Protein AF-A0A2P6MSS4-F1 (afdb_monomer_lite)

InterPro domains:
  IPR001179 FKBP-type peptidyl-prolyl cis-trans isomerase domain [PF00254] (122-182)
  IPR001179 FKBP-type peptidyl-prolyl cis-trans isomerase domain [PS50059] (128-189)
  IPR041200 FKBP3, basic tilted helix bundle domain [PF18410] (8-76)
  IPR043368 Peptidyl-prolyl cis-trans isomerase FKBP3 [PTHR46493] (4-185)
  IPR046357 Peptidyl-prolyl cis-trans isomerase domain superfamily [G3DSA:3.10.50.40] (89-188)

Sequence (189 aa):
MSERRQPEWSAERLAIEKGPELISKGQLMTFLKENASQELLKHFNLADAEGEKRAKKHHAVTAYNRMYELQAFTGPEGDAKFLEGESKQAKEEEEKRKAEEEARANEPIGYKKSVKKAGDKKTYPKRGDTVSVRYKGSFEDGKVFDENMTAIKKKLPPPLKFKVGIGKVIRGWDEGLLTMSVVELLSIE

Structure (mmCIF, N/CA/C/O backbone):
data_AF-A0A2P6MSS4-F1
#
_entry.id   AF-A0A2P6MSS4-F1
#
loop_
_atom_site.group_PDB
_atom_site.id
_atom_site.type_symbol
_atom_site.label_atom_id
_atom_site.label_alt_id
_atom_site.label_comp_id
_atom_site.label_asym_id
_atom_site.label_entity_id
_atom_site.label_seq_id
_atom_site.pdbx_PDB_ins_code
_atom_site.Cartn_x
_atom_site.Cartn_y
_atom_site.Cartn_z
_atom_site.occupancy
_atom_site.B_iso_or_equiv
_atom_site.auth_seq_id
_atom_site.auth_comp_id
_atom_site.auth_asym_id
_atom_site.auth_atom_id
_atom_site.pdbx_PDB_model_num
ATOM 1 N N . MET A 1 1 ? -35.303 5.833 2.549 1.00 40.38 1 MET A N 1
ATOM 2 C CA . MET A 1 1 ? -34.449 6.983 2.912 1.00 40.38 1 MET A CA 1
ATOM 3 C C . MET A 1 1 ? -33.533 6.505 4.023 1.00 40.38 1 MET A C 1
ATOM 5 O O . 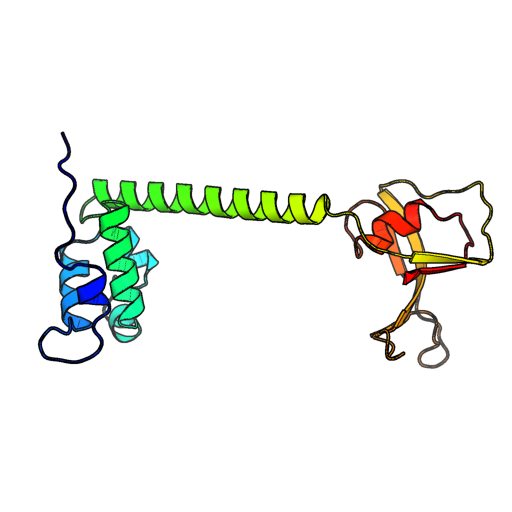MET A 1 1 ? -33.983 6.416 5.154 1.00 40.38 1 MET A O 1
ATOM 9 N N . SER A 1 2 ? -32.321 6.054 3.696 1.00 55.00 2 SER A N 1
ATOM 10 C CA . SER A 1 2 ? -31.381 5.573 4.716 1.00 55.00 2 SER A CA 1
ATOM 11 C C . SER A 1 2 ? -30.660 6.781 5.301 1.00 55.00 2 SER A C 1
ATOM 13 O O . SER A 1 2 ? -29.852 7.412 4.621 1.00 55.00 2 SER A O 1
ATOM 15 N N . GLU A 1 3 ? -31.018 7.149 6.525 1.00 68.31 3 GLU A N 1
ATOM 16 C CA . GLU A 1 3 ? -30.394 8.246 7.259 1.00 68.31 3 GLU A CA 1
ATOM 17 C C . GLU A 1 3 ? -28.921 7.901 7.520 1.00 68.31 3 GLU A C 1
ATOM 19 O O . GLU A 1 3 ? -28.617 6.847 8.085 1.00 68.31 3 GLU A O 1
ATOM 24 N N . ARG A 1 4 ? -27.990 8.741 7.039 1.00 78.12 4 ARG A N 1
ATOM 25 C CA . ARG A 1 4 ? -26.561 8.511 7.289 1.00 78.12 4 ARG A CA 1
ATOM 26 C C . ARG A 1 4 ? -26.298 8.685 8.777 1.00 78.12 4 ARG A C 1
ATOM 28 O O . ARG A 1 4 ? -26.522 9.766 9.321 1.00 78.12 4 ARG A O 1
ATOM 35 N N . ARG A 1 5 ? -25.769 7.645 9.416 1.00 84.19 5 ARG A N 1
ATOM 36 C CA . ARG A 1 5 ? -25.349 7.726 10.816 1.00 84.19 5 ARG A CA 1
ATOM 37 C C . ARG A 1 5 ? -24.130 8.639 10.925 1.00 84.19 5 ARG A C 1
ATOM 39 O O . ARG A 1 5 ? -23.184 8.501 10.146 1.00 84.19 5 ARG A O 1
ATOM 46 N N . GLN A 1 6 ? -24.177 9.551 11.892 1.00 84.81 6 GLN A N 1
ATOM 47 C CA . GLN A 1 6 ? -23.127 10.527 12.181 1.00 84.81 6 GLN A CA 1
ATOM 48 C C . GLN A 1 6 ? -22.097 9.956 13.167 1.00 84.81 6 GLN A C 1
ATOM 50 O O . GLN A 1 6 ? -22.481 9.168 14.037 1.00 84.81 6 GLN A O 1
ATOM 55 N N . PRO A 1 7 ? -20.815 10.344 13.055 1.00 88.75 7 PRO A N 1
ATOM 56 C CA . PRO A 1 7 ? -19.766 9.891 13.962 1.00 88.75 7 PRO A CA 1
ATOM 57 C C . PRO A 1 7 ? -20.036 10.321 15.410 1.00 88.75 7 PRO A C 1
ATOM 59 O O . PRO A 1 7 ? -20.290 11.492 15.678 1.00 88.75 7 PRO A O 1
ATOM 62 N N . GLU A 1 8 ? -19.936 9.373 16.344 1.00 87.81 8 GLU A N 1
ATOM 63 C CA . GLU A 1 8 ? -20.031 9.603 17.794 1.00 87.81 8 GLU A CA 1
ATOM 64 C C . GLU A 1 8 ? -18.887 10.487 18.334 1.00 87.81 8 GLU A C 1
ATOM 66 O O . GLU A 1 8 ? -19.086 11.359 19.181 1.00 87.81 8 GLU A O 1
ATOM 71 N N . TRP A 1 9 ? -17.680 10.301 17.802 1.00 91.50 9 TRP A N 1
ATOM 72 C CA . TRP A 1 9 ? -16.500 11.119 18.064 1.00 91.50 9 TRP A CA 1
ATOM 73 C C . TRP A 1 9 ? -15.993 11.792 16.789 1.00 91.50 9 TRP A C 1
ATOM 75 O O . TRP A 1 9 ? -15.854 11.147 15.747 1.00 91.50 9 TRP A O 1
ATOM 85 N N . SER A 1 10 ? -15.673 13.085 16.891 1.00 87.88 10 SER A N 1
ATOM 86 C CA . SER A 1 10 ? -15.021 13.844 15.823 1.00 87.88 10 SER A CA 1
ATOM 87 C C . SER A 1 10 ? -13.566 13.406 15.630 1.00 87.88 10 SER A C 1
ATOM 89 O O . SER A 1 10 ? -12.923 12.894 16.551 1.00 87.88 10 SER A O 1
ATOM 91 N N . ALA A 1 11 ? -13.017 13.660 14.439 1.00 85.88 11 ALA A N 1
ATOM 92 C CA . ALA A 1 11 ? -11.615 13.372 14.134 1.00 85.88 11 ALA A CA 1
ATOM 93 C C . ALA A 1 11 ? -10.650 14.065 15.114 1.00 85.88 11 ALA A C 1
ATOM 95 O O . ALA A 1 11 ? -9.677 13.458 15.555 1.00 85.88 11 ALA A O 1
ATOM 96 N N . GLU A 1 12 ? -10.965 15.299 15.518 1.00 85.69 12 GLU A N 1
ATOM 97 C CA . GLU A 1 12 ? -10.188 16.066 16.498 1.00 85.69 12 GLU A CA 1
ATOM 98 C C . GLU A 1 12 ? -10.163 15.374 17.861 1.00 85.69 12 GLU A C 1
ATOM 100 O O . GLU A 1 12 ? -9.101 15.218 18.459 1.00 85.69 12 GLU A O 1
ATOM 105 N N . ARG A 1 13 ? -11.314 14.869 18.323 1.00 87.62 13 ARG A N 1
ATOM 106 C CA . ARG A 1 13 ? -11.416 14.156 19.600 1.00 87.62 13 ARG A CA 1
ATOM 107 C C . ARG A 1 13 ? -10.673 12.819 19.579 1.00 87.62 13 ARG A C 1
ATOM 109 O O . ARG A 1 13 ? -10.071 12.427 20.576 1.00 87.62 13 ARG A O 1
ATOM 116 N N . LEU A 1 14 ? -10.678 12.125 18.443 1.00 88.06 14 LEU A N 1
ATOM 117 C CA . LEU A 1 14 ? -9.936 10.872 18.260 1.00 88.06 14 LEU A CA 1
ATOM 118 C C . LEU A 1 14 ? -8.417 11.089 18.214 1.00 88.06 14 LEU A C 1
ATOM 120 O O . LEU A 1 14 ? -7.668 10.211 18.660 1.00 88.06 14 LEU A O 1
ATOM 124 N N . ALA A 1 15 ? -7.981 12.254 17.724 1.00 86.44 15 ALA A N 1
ATOM 125 C CA . ALA A 1 15 ? -6.582 12.666 17.652 1.00 86.44 15 ALA A CA 1
ATOM 126 C C . ALA A 1 15 ? -5.991 13.089 19.009 1.00 86.44 15 ALA A C 1
ATOM 128 O O . ALA A 1 15 ? -4.772 13.173 19.138 1.00 86.44 15 ALA A O 1
ATOM 129 N N . ILE A 1 16 ? -6.818 13.310 20.038 1.00 89.00 16 ILE A N 1
ATOM 130 C CA . ILE A 1 16 ? -6.334 13.599 21.392 1.00 89.00 16 ILE A CA 1
ATOM 131 C C . ILE A 1 16 ? -5.526 12.400 21.909 1.00 89.00 16 ILE A C 1
ATOM 133 O O . ILE A 1 16 ? -6.012 11.263 21.955 1.00 89.00 16 ILE A O 1
ATOM 137 N N . GLU A 1 17 ? -4.287 12.662 22.331 1.00 84.12 17 GLU A N 1
ATOM 138 C CA . GLU A 1 17 ? -3.368 11.648 22.871 1.00 84.12 17 GLU A CA 1
ATOM 139 C C . GLU A 1 17 ? -3.223 11.704 24.399 1.00 84.12 17 GLU A C 1
ATOM 141 O O . GLU A 1 17 ? -2.795 10.722 25.007 1.00 84.12 17 GLU A O 1
ATOM 146 N N . LYS A 1 18 ? -3.580 12.828 25.037 1.00 84.06 18 LYS A N 1
ATOM 147 C CA . LYS A 1 18 ? -3.427 13.053 26.485 1.00 84.06 18 LYS A CA 1
ATOM 148 C C . LYS A 1 18 ? -4.572 13.900 27.039 1.00 84.06 18 LYS A C 1
ATOM 150 O O . LYS A 1 18 ? -5.116 14.737 26.330 1.00 84.06 18 LYS A O 1
ATOM 155 N N . GLY A 1 19 ? -4.872 13.726 28.326 1.00 85.50 19 GLY A N 1
ATOM 156 C CA . GLY A 1 19 ? -5.877 14.513 29.047 1.00 85.50 19 GLY A CA 1
ATOM 157 C C . GLY A 1 19 ? -7.183 13.754 29.321 1.00 85.50 19 GLY A C 1
ATOM 158 O O . GLY A 1 19 ? -7.322 12.600 28.917 1.00 85.50 19 GLY A O 1
ATOM 159 N N . PRO A 1 20 ? -8.134 14.382 30.032 1.00 82.31 20 PRO A N 1
ATOM 160 C CA . PRO A 1 20 ? -9.383 13.744 30.464 1.00 82.31 20 PRO A CA 1
ATOM 161 C C . PRO A 1 20 ? -10.358 13.449 29.314 1.00 82.31 20 PRO A C 1
ATOM 163 O O . PRO A 1 20 ? -11.236 12.606 29.455 1.00 82.31 20 PRO A O 1
ATOM 166 N N . GLU A 1 21 ? -10.193 14.109 28.167 1.00 84.56 21 GLU A N 1
ATOM 167 C CA . GLU A 1 21 ? -11.026 13.911 26.972 1.00 84.56 21 GLU A CA 1
ATOM 168 C C . GLU A 1 21 ? -10.498 12.809 26.038 1.00 84.56 21 GLU A C 1
ATOM 170 O O . GLU A 1 21 ? -11.094 12.531 24.995 1.00 84.56 21 GLU A O 1
ATOM 175 N N . LEU A 1 22 ? -9.384 12.167 26.416 1.00 87.94 22 LEU A N 1
ATOM 176 C CA . LEU A 1 22 ? -8.758 11.082 25.671 1.00 87.94 22 LEU A CA 1
ATOM 177 C C . LEU A 1 22 ? -9.717 9.897 25.519 1.00 87.94 22 LEU A C 1
ATOM 179 O O . LEU A 1 22 ? -10.038 9.211 26.489 1.00 87.94 22 LEU A O 1
ATOM 183 N N . ILE A 1 23 ? -10.069 9.571 24.276 1.00 90.19 23 ILE A N 1
ATOM 184 C CA . ILE A 1 23 ? -10.724 8.298 23.978 1.00 90.19 23 ILE A CA 1
ATOM 185 C C . ILE A 1 23 ? -9.681 7.183 24.030 1.00 90.19 23 ILE A C 1
ATOM 187 O O . ILE A 1 23 ? -8.698 7.171 23.273 1.00 90.19 23 ILE A O 1
ATOM 191 N N . SER A 1 24 ? -9.882 6.249 24.955 1.00 90.56 24 SER A N 1
ATOM 192 C CA . SER A 1 24 ? -9.004 5.097 25.114 1.00 90.56 24 SER A CA 1
ATOM 193 C C . SER A 1 24 ? -9.190 4.095 23.971 1.00 90.56 24 SER A C 1
ATOM 195 O O . SER A 1 24 ? -10.251 3.998 23.353 1.00 90.56 24 SER A O 1
ATOM 197 N N . LYS A 1 25 ? -8.152 3.291 23.713 1.00 90.62 25 LYS A N 1
ATOM 198 C CA . LYS A 1 25 ? -8.233 2.174 22.761 1.00 90.62 25 LYS A CA 1
ATOM 199 C C . LYS A 1 25 ? -9.393 1.230 23.120 1.00 90.62 25 LYS A C 1
ATOM 201 O O . LYS A 1 25 ? -10.128 0.835 22.229 1.00 90.62 25 LYS A O 1
ATOM 206 N N . GLY A 1 26 ? -9.577 0.914 24.405 1.00 89.88 26 GLY A N 1
ATOM 207 C CA . GLY A 1 26 ? -10.645 0.020 24.862 1.00 89.88 26 GLY A CA 1
ATOM 208 C C . GLY A 1 26 ? -12.042 0.533 24.513 1.00 89.88 26 GLY A C 1
ATOM 209 O O . GLY A 1 26 ? -12.839 -0.219 23.968 1.00 89.88 26 GLY A O 1
ATOM 210 N N . GLN A 1 27 ? -12.309 1.826 24.728 1.00 91.62 27 GLN A N 1
ATOM 211 C CA . GLN A 1 27 ? -13.597 2.437 24.371 1.00 91.62 27 GLN A CA 1
ATOM 212 C C . GLN A 1 27 ? -13.895 2.343 22.870 1.00 91.62 27 GLN A C 1
ATOM 214 O O . GLN A 1 27 ? -15.000 1.963 22.495 1.00 91.62 27 GLN A O 1
ATOM 219 N N . LEU A 1 28 ? -12.902 2.622 22.015 1.00 92.00 28 LEU A N 1
ATOM 220 C CA . LEU A 1 28 ? -13.058 2.491 20.560 1.00 92.00 28 LEU A CA 1
ATOM 221 C C . LEU A 1 28 ? -13.367 1.057 20.141 1.00 92.00 28 LEU A C 1
ATOM 223 O O . LEU A 1 28 ? -14.156 0.832 19.233 1.00 92.00 28 LEU A O 1
ATOM 227 N N . MET A 1 29 ? -12.735 0.083 20.787 1.00 91.38 29 MET A N 1
ATOM 228 C CA . MET A 1 29 ? -12.886 -1.323 20.425 1.00 91.38 29 MET A CA 1
ATOM 229 C C . MET A 1 29 ? -14.232 -1.886 20.831 1.00 91.38 29 MET A C 1
ATOM 231 O O . MET A 1 29 ? -14.847 -2.583 20.028 1.00 91.38 29 MET A O 1
ATOM 235 N N . THR A 1 30 ? -14.705 -1.550 22.032 1.00 92.31 30 THR A N 1
ATOM 236 C CA . THR A 1 30 ? -16.063 -1.890 22.463 1.00 92.31 30 THR A CA 1
ATOM 237 C C . THR A 1 30 ? -17.076 -1.328 21.470 1.00 92.31 30 THR A C 1
ATOM 239 O O . THR A 1 30 ? -17.856 -2.088 20.902 1.00 92.31 30 THR A O 1
ATOM 242 N N . PHE A 1 31 ? -16.957 -0.039 21.138 1.00 93.81 31 PHE A N 1
ATOM 243 C CA . PHE A 1 31 ? -17.854 0.612 20.187 1.00 93.81 31 PHE A CA 1
ATOM 244 C C . PHE A 1 31 ? -17.833 -0.042 18.798 1.00 93.81 31 PHE A C 1
ATOM 246 O O . PHE A 1 31 ? -18.886 -0.318 18.222 1.00 93.81 31 PHE A O 1
ATOM 253 N N . LEU A 1 32 ? -16.639 -0.314 18.260 1.00 93.56 32 LEU A N 1
ATOM 254 C CA . LEU A 1 32 ? -16.468 -0.973 16.965 1.00 93.56 32 LEU A CA 1
ATOM 255 C C . LEU A 1 32 ? -17.086 -2.372 16.953 1.00 93.56 32 LEU A C 1
ATOM 257 O O . LEU A 1 32 ? -17.740 -2.731 15.983 1.00 93.56 32 LEU A O 1
ATOM 261 N N . LYS A 1 33 ? -16.924 -3.161 18.016 1.00 91.62 33 LYS A N 1
ATOM 262 C CA . LYS A 1 33 ? -17.505 -4.510 18.089 1.00 91.62 33 LYS A CA 1
ATOM 263 C C . LYS A 1 33 ? -19.030 -4.500 18.135 1.00 91.62 33 LYS A C 1
ATOM 265 O O . LYS A 1 33 ? -19.653 -5.407 17.594 1.00 91.62 33 LYS A O 1
ATOM 270 N N . GLU A 1 34 ? -19.621 -3.488 18.760 1.00 92.25 34 GLU A N 1
ATOM 271 C CA . GLU A 1 34 ? -21.077 -3.348 18.856 1.00 92.25 34 GLU A CA 1
ATOM 272 C C . GLU A 1 34 ? -21.698 -2.795 17.569 1.00 92.25 34 GLU A C 1
ATOM 274 O O . GLU A 1 34 ? -22.815 -3.165 17.206 1.00 92.25 34 GLU A O 1
ATOM 279 N N . ASN A 1 35 ? -20.978 -1.918 16.863 1.00 93.38 35 ASN A N 1
ATOM 280 C CA . ASN A 1 35 ? -21.570 -1.114 15.800 1.00 93.38 35 ASN A CA 1
ATOM 281 C C . ASN A 1 35 ? -21.006 -1.379 14.400 1.00 93.38 35 ASN A C 1
ATOM 283 O O . ASN A 1 35 ? -21.694 -1.032 13.442 1.00 93.38 35 ASN A O 1
ATOM 287 N N . ALA A 1 36 ? -19.805 -1.942 14.241 1.00 94.31 36 ALA A N 1
ATOM 288 C CA . ALA A 1 36 ? -19.178 -2.159 12.935 1.00 94.31 36 ALA A CA 1
ATOM 289 C C . ALA A 1 36 ? -19.610 -3.478 12.277 1.00 94.31 36 ALA A C 1
ATOM 291 O O . ALA A 1 36 ? -19.978 -4.446 12.944 1.00 94.31 36 ALA A O 1
ATOM 292 N N . SER A 1 37 ? -19.538 -3.516 10.946 1.00 95.06 37 SER A N 1
ATOM 293 C CA . SER A 1 37 ? -19.718 -4.738 10.155 1.00 95.06 37 SER A CA 1
ATOM 294 C C . SER A 1 37 ? -18.629 -5.776 10.452 1.00 95.06 37 SER A C 1
ATOM 296 O O . SER A 1 37 ? -17.501 -5.441 10.833 1.00 95.06 37 SER A O 1
ATOM 298 N N . GLN A 1 38 ? -18.958 -7.056 10.270 1.00 91.94 38 GLN A N 1
ATOM 299 C CA . GLN A 1 38 ? -18.023 -8.148 10.543 1.00 91.94 38 GLN A CA 1
ATOM 300 C C . GLN A 1 38 ? -16.860 -8.134 9.551 1.00 91.94 38 GLN A C 1
ATOM 302 O O . GLN A 1 38 ? -15.719 -8.375 9.944 1.00 91.94 38 GLN A O 1
ATOM 307 N N . GLU A 1 39 ? -17.125 -7.804 8.288 1.00 94.75 39 GLU A N 1
ATOM 308 C CA . GLU A 1 39 ? -16.092 -7.709 7.257 1.00 94.75 39 GLU A CA 1
ATOM 309 C C . GLU A 1 39 ? -15.089 -6.585 7.552 1.00 94.75 39 GLU A C 1
ATOM 311 O O . GLU A 1 39 ? -13.879 -6.798 7.437 1.00 94.75 39 GLU A O 1
ATOM 316 N N . LEU A 1 40 ? -15.552 -5.432 8.052 1.00 94.56 40 LEU A N 1
ATOM 317 C CA . LEU A 1 40 ? -14.659 -4.352 8.480 1.00 94.56 40 LEU A CA 1
ATOM 318 C C . LEU A 1 40 ? -13.791 -4.781 9.668 1.00 94.56 40 LEU A C 1
ATOM 320 O O . LEU A 1 40 ? -12.577 -4.565 9.664 1.00 94.56 40 LEU A O 1
ATOM 324 N N . LEU A 1 41 ? -14.382 -5.417 10.683 1.00 93.44 41 LEU A N 1
ATOM 325 C CA . LEU A 1 41 ? -13.628 -5.895 11.845 1.00 93.44 41 LEU A CA 1
ATOM 326 C C . LEU A 1 41 ? -12.573 -6.931 11.451 1.00 93.44 41 LEU A C 1
ATOM 328 O O . LEU A 1 41 ? -11.451 -6.877 11.955 1.00 93.44 41 LEU A O 1
ATOM 332 N N . LYS A 1 42 ? -12.892 -7.846 10.531 1.00 93.00 42 LYS A N 1
ATOM 333 C CA . LYS A 1 42 ? -11.924 -8.816 10.000 1.00 93.00 42 LYS A CA 1
ATOM 334 C C . LYS A 1 42 ? -10.799 -8.130 9.233 1.00 93.00 42 LYS A C 1
ATOM 336 O O . LYS A 1 42 ? -9.641 -8.461 9.471 1.00 93.00 42 LYS A O 1
ATOM 341 N N . HIS A 1 43 ? -11.113 -7.152 8.381 1.00 93.00 43 HIS A N 1
ATOM 342 C CA . HIS A 1 43 ? -10.115 -6.417 7.598 1.00 93.00 43 HIS A CA 1
ATOM 343 C C . HIS A 1 43 ? -9.046 -5.760 8.483 1.00 93.00 43 HIS A C 1
ATOM 345 O O . HIS A 1 43 ? -7.853 -5.846 8.201 1.00 93.00 43 HIS A O 1
ATOM 351 N N . PHE A 1 44 ? -9.457 -5.160 9.603 1.00 92.56 44 PHE A N 1
ATOM 352 C CA . PHE A 1 44 ? -8.529 -4.547 10.558 1.00 92.56 44 PHE A CA 1
ATOM 353 C C . PHE A 1 44 ? -7.976 -5.522 11.612 1.00 92.56 44 PHE A C 1
ATOM 355 O O . PHE A 1 44 ? -7.245 -5.095 12.510 1.00 92.56 44 PHE A O 1
ATOM 362 N N . ASN A 1 45 ? -8.298 -6.817 11.517 1.00 92.56 45 ASN A N 1
ATOM 363 C CA . ASN A 1 45 ? -7.931 -7.845 12.491 1.00 92.56 45 ASN A CA 1
ATOM 364 C C . ASN A 1 45 ? -8.380 -7.477 13.925 1.00 92.56 45 ASN A C 1
ATOM 366 O O . ASN A 1 45 ? -7.607 -7.544 14.882 1.00 92.56 45 ASN A O 1
ATOM 370 N N . LEU A 1 46 ? -9.629 -7.019 14.047 1.00 91.50 46 LEU A N 1
ATOM 371 C CA . LEU A 1 46 ? -10.294 -6.581 15.282 1.00 91.50 46 LEU A CA 1
ATOM 372 C C . LEU A 1 46 ? -11.480 -7.478 15.679 1.00 91.50 46 LEU A C 1
ATOM 374 O O . LEU A 1 46 ? -12.129 -7.214 16.692 1.00 91.50 46 LEU A O 1
ATOM 378 N N . ALA A 1 47 ? -11.779 -8.511 14.888 1.00 89.62 47 ALA A N 1
ATOM 379 C CA . ALA A 1 47 ? -12.904 -9.413 15.127 1.00 89.62 47 ALA A CA 1
ATOM 380 C C . ALA A 1 47 ? -12.703 -10.283 16.381 1.00 89.62 47 ALA A C 1
ATOM 382 O O . ALA A 1 47 ? -13.644 -10.528 17.133 1.00 89.62 47 ALA A O 1
ATOM 383 N N . ASP A 1 48 ? -11.471 -10.719 16.635 1.00 89.50 48 ASP A N 1
ATOM 384 C CA . ASP A 1 48 ? -11.113 -11.594 17.748 1.00 89.50 48 ASP A CA 1
ATOM 385 C C . ASP A 1 48 ? -10.338 -10.872 18.867 1.00 89.50 48 ASP A C 1
ATOM 387 O O . ASP A 1 48 ? -9.785 -9.777 18.717 1.00 89.50 48 ASP A O 1
ATOM 391 N N . ALA A 1 49 ? -10.312 -11.498 20.047 1.00 86.88 49 ALA A N 1
ATOM 392 C CA . ALA A 1 49 ? -9.665 -10.946 21.236 1.00 86.88 49 ALA A CA 1
ATOM 393 C C . ALA A 1 49 ? -8.128 -10.880 21.121 1.00 86.88 49 ALA A C 1
ATOM 395 O O . ALA A 1 49 ? -7.496 -10.070 21.805 1.00 86.88 49 ALA A O 1
ATOM 396 N N . GLU A 1 50 ? -7.506 -11.715 20.283 1.00 87.00 50 GLU A N 1
ATOM 397 C CA . GLU A 1 50 ? -6.058 -11.665 20.055 1.00 87.00 50 GLU A CA 1
ATOM 398 C C . GLU A 1 50 ? -5.673 -10.481 19.173 1.00 87.00 50 GLU A C 1
ATOM 400 O O . GLU A 1 50 ? -4.755 -9.725 19.511 1.00 87.00 50 GLU A O 1
ATOM 405 N N . GLY A 1 51 ? -6.397 -10.294 18.075 1.00 84.38 51 GLY A N 1
ATOM 406 C CA . GLY A 1 51 ? -6.259 -9.163 17.177 1.00 84.38 51 GLY A CA 1
ATOM 407 C C . GLY A 1 51 ? -6.460 -7.842 17.905 1.00 84.38 51 GLY A C 1
ATOM 408 O O . GLY A 1 51 ? -5.641 -6.929 17.773 1.00 84.38 51 GLY A O 1
ATOM 409 N N . GLU A 1 52 ? -7.438 -7.792 18.811 1.00 86.50 52 GLU A N 1
ATOM 410 C CA . GLU A 1 52 ? -7.638 -6.647 19.690 1.00 86.50 52 GLU A CA 1
ATOM 411 C C . GLU A 1 52 ? -6.397 -6.326 20.538 1.00 86.50 52 GLU A C 1
ATOM 413 O O . GLU A 1 52 ? -5.937 -5.180 20.580 1.00 86.50 52 GLU A O 1
ATOM 418 N N . LYS A 1 53 ? -5.801 -7.318 21.203 1.00 87.25 53 LYS A N 1
ATOM 419 C CA . LYS A 1 53 ? -4.610 -7.088 22.036 1.00 87.25 53 LYS A CA 1
ATOM 420 C C . LYS A 1 53 ? -3.444 -6.546 21.208 1.00 87.25 53 LYS A C 1
ATOM 422 O O . LYS A 1 53 ? -2.761 -5.626 21.659 1.00 87.25 53 LYS A O 1
ATOM 427 N N . ARG A 1 54 ? -3.268 -7.054 19.984 1.00 88.56 54 ARG A N 1
ATOM 428 C CA . ARG A 1 54 ? -2.181 -6.676 19.063 1.00 88.56 54 ARG A CA 1
ATOM 429 C C . ARG A 1 54 ? -2.401 -5.321 18.378 1.00 88.56 54 ARG A C 1
ATOM 431 O O . ARG A 1 54 ? -1.429 -4.649 18.036 1.00 88.56 54 ARG A O 1
ATOM 438 N N . ALA A 1 55 ? -3.648 -4.898 18.184 1.00 89.62 55 ALA A N 1
ATOM 439 C CA . ALA A 1 55 ? -3.971 -3.664 17.475 1.00 89.62 55 ALA A CA 1
ATOM 440 C C . ALA A 1 55 ? -3.491 -2.403 18.216 1.00 89.62 55 ALA A C 1
ATOM 442 O O . ALA A 1 55 ? -3.529 -2.317 19.442 1.00 89.62 55 ALA A O 1
ATOM 443 N N . LYS A 1 56 ? -3.066 -1.372 17.484 1.00 91.56 56 LYS A N 1
ATOM 444 C CA . LYS A 1 56 ? -2.740 -0.055 18.060 1.00 91.56 56 LYS A CA 1
ATOM 445 C C . LYS A 1 56 ? -3.983 0.839 18.072 1.00 91.56 56 LYS A C 1
ATOM 447 O O . LYS A 1 56 ? -4.885 0.630 17.264 1.00 91.56 56 LYS A O 1
ATOM 452 N N . LYS A 1 57 ? -4.010 1.875 18.928 1.00 89.75 57 LYS A N 1
ATOM 453 C CA . LYS A 1 57 ? -5.114 2.862 18.963 1.00 89.75 57 LYS A CA 1
ATOM 454 C C . LYS A 1 57 ? -5.391 3.436 17.568 1.00 89.75 57 LYS A C 1
ATOM 456 O O . LYS A 1 57 ? -6.544 3.498 17.170 1.00 89.75 57 LYS A O 1
ATOM 461 N N . HIS A 1 58 ? -4.343 3.761 16.807 1.00 90.25 58 HIS A N 1
ATOM 462 C CA . HIS A 1 58 ? -4.481 4.269 15.441 1.00 90.25 58 HIS A CA 1
ATOM 463 C C . HIS A 1 58 ? -5.283 3.326 14.529 1.00 90.25 58 HIS A C 1
ATOM 465 O O . HIS A 1 58 ? -6.154 3.798 13.817 1.00 90.25 58 HIS A O 1
ATOM 471 N N . HIS A 1 59 ? -5.073 2.004 14.589 1.00 91.12 59 HIS A N 1
ATOM 472 C CA . HIS A 1 59 ? -5.861 1.062 13.779 1.00 91.12 59 HIS A CA 1
ATOM 473 C C . HIS A 1 59 ? -7.348 1.088 14.145 1.00 91.12 59 HIS A C 1
ATOM 475 O O . HIS A 1 59 ? -8.188 1.047 13.255 1.00 91.12 59 HIS A O 1
ATOM 481 N N . ALA A 1 60 ? -7.674 1.208 15.436 1.00 92.00 60 ALA A N 1
ATOM 482 C CA . ALA A 1 60 ? -9.059 1.357 15.877 1.00 92.00 60 ALA A CA 1
ATOM 483 C C . ALA A 1 60 ? -9.664 2.691 15.397 1.00 92.00 60 ALA A C 1
ATOM 485 O O . ALA A 1 60 ? -10.800 2.718 14.941 1.00 92.00 60 ALA A O 1
ATOM 486 N N . VAL A 1 61 ? -8.896 3.786 15.421 1.00 93.25 61 VAL A N 1
ATOM 487 C CA . VAL A 1 61 ? -9.330 5.083 14.869 1.00 93.25 61 VAL A CA 1
ATOM 488 C C . VAL A 1 61 ? -9.561 4.993 13.355 1.00 93.25 61 VAL A C 1
ATOM 490 O O . VAL A 1 61 ? -10.581 5.472 12.866 1.00 93.25 61 VAL A O 1
ATOM 493 N N . THR A 1 62 ? -8.666 4.342 12.605 1.00 93.50 62 THR A N 1
ATOM 494 C CA . THR A 1 62 ? -8.836 4.128 11.159 1.00 93.50 62 THR A CA 1
ATOM 495 C C . THR A 1 62 ? -10.076 3.289 10.863 1.00 93.50 62 THR A C 1
ATOM 497 O O . THR A 1 62 ? -10.881 3.686 10.026 1.00 93.50 62 THR A O 1
ATOM 500 N N . ALA A 1 63 ? -10.267 2.175 11.576 1.00 93.81 63 ALA A N 1
ATOM 501 C CA . ALA A 1 63 ? -11.443 1.320 11.436 1.00 93.81 63 ALA A CA 1
ATOM 502 C C . ALA A 1 63 ? -12.741 2.091 11.723 1.00 93.81 63 ALA A C 1
ATOM 504 O O . ALA A 1 63 ? -13.701 1.991 10.964 1.00 93.81 63 ALA A O 1
ATOM 505 N N . TYR A 1 64 ? -12.744 2.917 12.772 1.00 94.56 64 TYR A N 1
ATOM 506 C CA . TYR A 1 64 ? -13.867 3.779 13.133 1.00 94.56 64 TYR A CA 1
ATOM 507 C C . TYR A 1 64 ? -14.191 4.792 12.029 1.00 94.56 64 TYR A C 1
ATOM 509 O O . TYR A 1 64 ? -15.332 4.875 11.582 1.00 94.56 64 TYR A O 1
ATOM 517 N N . ASN A 1 65 ? -13.194 5.520 11.523 1.00 92.75 65 ASN A N 1
ATOM 518 C CA . ASN A 1 65 ? -13.418 6.487 10.446 1.00 92.75 65 ASN A CA 1
ATOM 519 C C . ASN A 1 65 ? -13.941 5.793 9.184 1.00 92.75 65 ASN A C 1
ATOM 521 O O . ASN A 1 65 ? -14.912 6.248 8.580 1.00 92.75 65 ASN A O 1
ATOM 525 N N . ARG A 1 66 ? -13.347 4.646 8.835 1.00 92.75 66 ARG A N 1
ATOM 526 C CA . ARG A 1 66 ? -13.734 3.854 7.666 1.00 92.75 66 ARG A CA 1
ATOM 527 C C . ARG A 1 66 ? -15.168 3.342 7.764 1.00 92.75 66 ARG A C 1
ATOM 529 O O . ARG A 1 66 ? -15.906 3.358 6.784 1.00 92.75 66 ARG A O 1
ATOM 536 N N . MET A 1 67 ? -15.579 2.931 8.957 1.00 93.81 67 MET A N 1
ATOM 537 C CA . MET A 1 67 ? -16.933 2.474 9.238 1.00 93.81 67 MET A CA 1
ATOM 538 C C . MET A 1 67 ? -17.972 3.564 8.964 1.00 93.81 67 MET A C 1
ATOM 540 O O . MET A 1 67 ? -18.978 3.293 8.312 1.00 93.81 67 MET A O 1
ATOM 544 N N . TYR A 1 68 ? -17.727 4.795 9.419 1.00 93.12 68 TYR A N 1
ATOM 545 C CA . TYR A 1 68 ? -18.635 5.918 9.175 1.00 93.12 68 TYR A CA 1
ATOM 546 C C . TYR A 1 68 ? -18.604 6.406 7.728 1.00 93.12 68 TYR A C 1
ATOM 548 O O . TYR A 1 68 ? -19.660 6.701 7.166 1.00 93.12 68 TYR A O 1
ATOM 556 N N . GLU A 1 69 ? -17.425 6.451 7.114 1.00 91.44 69 GLU A N 1
ATOM 557 C CA . GLU A 1 69 ? -17.246 6.837 5.713 1.00 91.44 69 GLU A CA 1
ATOM 558 C C . GLU A 1 69 ? -18.027 5.915 4.772 1.00 91.44 69 GLU A C 1
ATOM 560 O O . GLU A 1 69 ? -18.812 6.382 3.945 1.00 91.44 69 GLU A O 1
ATOM 565 N N . LEU A 1 70 ? -17.873 4.601 4.953 1.00 92.12 70 LEU A N 1
ATOM 566 C CA . LEU A 1 70 ? -18.551 3.596 4.138 1.00 92.12 70 LEU A CA 1
ATOM 567 C C . LEU A 1 70 ? -19.970 3.287 4.622 1.00 92.12 70 LEU A C 1
ATOM 569 O O . LEU A 1 70 ? -20.703 2.573 3.948 1.00 92.12 70 LEU A O 1
ATOM 573 N N . GLN A 1 71 ? -20.378 3.804 5.783 1.00 92.62 71 GLN A N 1
ATOM 574 C CA . GLN A 1 71 ? -21.607 3.394 6.471 1.00 92.62 71 GLN A CA 1
ATOM 575 C C . GLN A 1 71 ? -21.663 1.867 6.698 1.00 92.62 71 GLN A C 1
ATOM 577 O O . GLN A 1 71 ? -22.726 1.246 6.625 1.00 92.62 71 GLN A O 1
ATOM 582 N N . ALA A 1 72 ? -20.505 1.266 6.978 1.00 93.94 72 ALA A N 1
ATOM 583 C CA . ALA A 1 72 ? -20.290 -0.166 7.162 1.00 93.94 72 ALA A CA 1
ATOM 584 C C . ALA A 1 72 ? -20.632 -0.620 8.594 1.00 93.94 72 ALA A C 1
ATOM 586 O O . ALA A 1 72 ? -19.781 -1.141 9.322 1.00 93.94 72 ALA A O 1
ATOM 587 N N . PHE A 1 73 ? -21.876 -0.373 9.008 1.00 94.31 73 PHE A N 1
ATOM 588 C CA . PHE A 1 73 ? -22.394 -0.734 10.331 1.00 94.31 73 PHE A CA 1
ATOM 589 C C . PHE A 1 73 ? -22.720 -2.229 10.453 1.00 94.31 73 PHE A C 1
ATOM 591 O O . PHE A 1 73 ? -22.743 -2.962 9.475 1.00 94.31 73 PHE A O 1
ATOM 598 N N . THR A 1 74 ? -22.981 -2.689 11.670 1.00 93.56 74 THR A N 1
ATOM 599 C CA . THR A 1 74 ? -23.339 -4.077 11.960 1.00 93.56 74 THR A CA 1
ATOM 600 C C . THR A 1 74 ? -24.536 -4.554 11.124 1.00 93.56 74 THR A C 1
ATOM 602 O O . THR A 1 74 ? -25.521 -3.831 10.950 1.00 93.56 74 THR A O 1
ATOM 605 N N . GLY A 1 75 ? -24.438 -5.780 10.604 1.00 92.06 75 GLY A N 1
ATOM 606 C CA . GLY A 1 75 ? -25.447 -6.420 9.761 1.00 92.06 75 GLY A CA 1
ATOM 607 C C . GLY A 1 75 ? -25.078 -6.497 8.270 1.00 92.06 75 GLY A C 1
ATOM 608 O O . GLY A 1 75 ? -24.155 -5.824 7.808 1.00 92.06 75 GLY A O 1
ATOM 609 N N . PRO A 1 76 ? -25.846 -7.279 7.487 1.00 91.00 76 PRO A N 1
ATOM 610 C CA . PRO A 1 76 ? -25.499 -7.636 6.108 1.00 91.00 76 PRO A CA 1
ATOM 611 C C . PRO A 1 76 ? -25.440 -6.435 5.153 1.00 91.00 76 PRO A C 1
ATOM 613 O O . PRO A 1 76 ? -24.688 -6.457 4.181 1.00 91.00 76 PRO A O 1
ATOM 616 N N . GLU A 1 77 ? -26.205 -5.371 5.422 1.00 90.69 77 GLU A N 1
ATOM 617 C CA . GLU A 1 77 ? -26.144 -4.137 4.629 1.00 90.69 77 GLU A CA 1
ATOM 618 C C . GLU A 1 77 ? -24.795 -3.425 4.801 1.00 90.69 77 GLU A C 1
ATOM 620 O O . GLU A 1 77 ? -24.240 -2.911 3.831 1.00 90.69 77 GLU A O 1
ATOM 625 N N . GLY A 1 78 ? -24.245 -3.393 6.017 1.00 91.38 78 GLY A N 1
ATOM 626 C CA . GLY A 1 78 ? -22.959 -2.750 6.245 1.00 91.38 78 GLY A CA 1
ATOM 627 C C . GLY A 1 78 ? -21.779 -3.596 5.781 1.00 91.38 78 GLY A C 1
ATOM 628 O O . GLY A 1 78 ? -20.817 -3.023 5.277 1.00 91.38 78 GLY A O 1
ATOM 629 N N . ASP A 1 79 ? -21.876 -4.929 5.849 1.00 92.50 79 ASP A N 1
ATOM 630 C CA . ASP A 1 79 ? -20.901 -5.820 5.203 1.00 92.50 79 ASP A CA 1
ATOM 631 C C . ASP A 1 79 ? -20.865 -5.571 3.682 1.00 92.50 79 ASP A C 1
ATOM 633 O O . ASP A 1 79 ? -19.793 -5.396 3.102 1.00 92.50 79 ASP A O 1
ATOM 637 N N . ALA A 1 80 ? -22.030 -5.445 3.033 1.00 93.62 80 ALA A N 1
ATOM 638 C CA . ALA A 1 80 ? -22.107 -5.120 1.607 1.00 93.62 80 ALA A CA 1
ATOM 639 C C . ALA A 1 80 ? -21.490 -3.748 1.282 1.00 93.62 80 ALA A C 1
ATOM 641 O O . ALA A 1 80 ? -20.716 -3.631 0.330 1.00 93.62 80 ALA A O 1
ATOM 642 N N . LYS A 1 81 ? -21.774 -2.719 2.093 1.00 93.56 81 LYS A N 1
ATOM 643 C CA . LYS A 1 81 ? -21.185 -1.382 1.914 1.00 93.56 81 LYS A CA 1
ATOM 644 C C . LYS A 1 81 ? -19.673 -1.365 2.113 1.00 93.56 81 LYS A C 1
ATOM 646 O O . LYS A 1 81 ? -18.981 -0.645 1.395 1.00 93.56 81 LYS A O 1
ATOM 651 N N . PHE A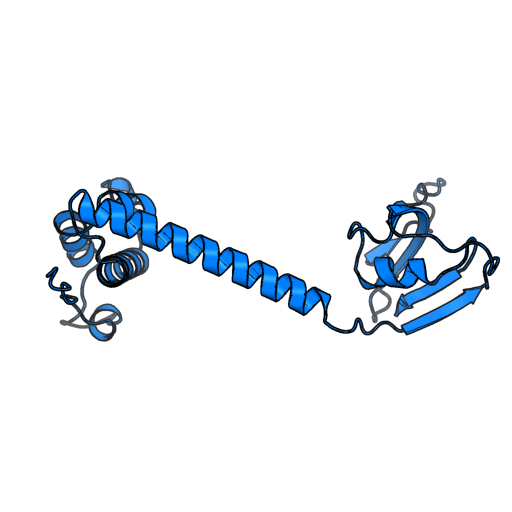 1 82 ? -19.158 -2.159 3.053 1.00 94.50 82 PHE A N 1
ATOM 652 C CA . PHE A 1 82 ? -17.720 -2.310 3.240 1.00 94.50 82 PHE A CA 1
ATOM 653 C C . PHE A 1 82 ? -17.064 -2.898 1.989 1.00 94.50 82 PHE A C 1
ATOM 655 O O . PHE A 1 82 ? -16.165 -2.284 1.422 1.00 94.50 82 PHE A O 1
ATOM 662 N N . LEU A 1 83 ? -17.566 -4.040 1.511 1.00 93.31 83 LEU A N 1
ATOM 663 C CA . LEU A 1 83 ? -17.028 -4.723 0.332 1.00 93.31 83 LEU A CA 1
ATOM 664 C C . LEU A 1 83 ? -17.105 -3.853 -0.931 1.00 93.31 83 LEU A C 1
ATOM 666 O O . LEU A 1 83 ? -16.170 -3.841 -1.735 1.00 93.31 83 LEU A O 1
ATOM 670 N N . GLU A 1 84 ? -18.192 -3.096 -1.106 1.00 92.94 84 GLU A N 1
ATOM 671 C CA . GLU A 1 84 ? -18.323 -2.135 -2.203 1.00 92.94 84 GLU A CA 1
ATOM 672 C C . GLU A 1 84 ? -17.291 -1.001 -2.089 1.00 92.94 84 GLU A C 1
ATOM 674 O O . GLU A 1 84 ? -16.643 -0.658 -3.081 1.00 92.94 84 GLU A O 1
ATOM 679 N N . GLY A 1 85 ? -17.114 -0.438 -0.891 1.00 91.06 85 GLY A N 1
ATOM 680 C CA . GLY A 1 85 ? -16.138 0.616 -0.617 1.00 91.06 85 GLY A CA 1
ATOM 681 C C . GLY A 1 85 ? -14.697 0.177 -0.869 1.00 91.06 85 GLY A C 1
ATOM 682 O O . GLY A 1 85 ? -13.963 0.858 -1.583 1.00 91.06 85 GLY A O 1
ATOM 683 N N . GLU A 1 86 ? -14.318 -0.996 -0.362 1.00 90.31 86 GLU A N 1
ATOM 684 C CA . GLU A 1 86 ? -12.998 -1.593 -0.592 1.00 90.31 86 GLU A CA 1
ATOM 685 C C . GLU A 1 86 ? -12.761 -1.881 -2.078 1.00 90.31 86 GLU A C 1
ATOM 687 O O . GLU A 1 86 ? -11.700 -1.566 -2.614 1.00 90.31 86 GLU A O 1
ATOM 692 N N . SER A 1 87 ? -13.772 -2.393 -2.786 1.00 90.75 87 SER A N 1
ATOM 693 C CA . SER A 1 87 ? -13.675 -2.645 -4.229 1.00 90.75 87 SER A CA 1
ATOM 694 C C . SER A 1 87 ? -13.490 -1.358 -5.037 1.00 90.75 87 SER A C 1
ATOM 696 O O . SER A 1 87 ? -12.755 -1.351 -6.025 1.00 90.75 87 SER A O 1
ATOM 698 N N . LYS A 1 88 ? -14.155 -0.263 -4.646 1.00 90.38 88 LYS A N 1
ATOM 699 C CA . LYS A 1 88 ? -13.981 1.051 -5.284 1.00 90.38 88 LYS A CA 1
ATOM 700 C C . LYS A 1 88 ? -12.596 1.622 -5.007 1.00 90.38 88 LYS A C 1
ATOM 702 O O . LYS A 1 88 ? -11.934 2.042 -5.948 1.00 90.38 88 LYS A O 1
ATOM 707 N N . GLN A 1 89 ? -12.140 1.571 -3.757 1.00 86.44 89 GLN A N 1
ATOM 708 C CA . GLN A 1 89 ? -10.808 2.051 -3.400 1.00 86.44 89 GLN A CA 1
ATOM 709 C C . GLN A 1 89 ? -9.710 1.259 -4.116 1.00 86.44 89 GLN A C 1
ATOM 711 O O . GLN A 1 89 ? -8.782 1.862 -4.642 1.00 86.44 89 GLN A O 1
ATOM 716 N N . ALA A 1 90 ? -9.827 -0.069 -4.199 1.00 88.62 90 ALA A N 1
ATOM 717 C CA . ALA A 1 90 ? -8.861 -0.897 -4.917 1.00 88.62 90 ALA A CA 1
ATOM 718 C C . ALA A 1 90 ? -8.779 -0.524 -6.407 1.00 88.62 90 ALA A C 1
ATOM 720 O O . ALA A 1 90 ? -7.683 -0.422 -6.954 1.00 88.62 90 ALA A O 1
ATOM 721 N N . LYS A 1 91 ? -9.927 -0.268 -7.053 1.00 89.44 91 LYS A N 1
ATOM 722 C CA . LYS A 1 91 ? -9.970 0.200 -8.447 1.00 89.44 91 LYS A CA 1
ATOM 723 C C . LYS A 1 91 ? -9.338 1.578 -8.612 1.00 89.44 91 LYS A C 1
ATOM 725 O O . LYS A 1 91 ? -8.558 1.762 -9.537 1.00 89.44 91 LYS A O 1
ATOM 730 N N . GLU A 1 92 ? -9.644 2.518 -7.722 1.00 87.44 92 GLU A N 1
ATOM 731 C CA . GLU A 1 92 ? -9.084 3.872 -7.765 1.00 87.44 92 GLU A CA 1
ATOM 732 C C . GLU A 1 92 ? -7.566 3.863 -7.519 1.00 87.44 92 GLU A C 1
ATOM 734 O O . GLU A 1 92 ? -6.818 4.563 -8.197 1.00 87.44 92 GLU A O 1
ATOM 739 N N . GLU A 1 93 ? -7.081 3.018 -6.605 1.00 87.19 93 GLU A N 1
ATOM 740 C CA . GLU A 1 93 ? -5.650 2.840 -6.359 1.00 87.19 93 GLU A CA 1
ATOM 741 C C . GLU A 1 93 ? -4.946 2.176 -7.552 1.00 87.19 93 GLU A C 1
ATOM 743 O O . GLU A 1 93 ? -3.845 2.586 -7.919 1.00 87.19 93 GLU A O 1
ATOM 748 N N . GLU A 1 94 ? -5.574 1.190 -8.197 1.00 86.62 94 GLU A N 1
ATOM 749 C CA . GLU A 1 94 ? -5.060 0.575 -9.425 1.00 86.62 94 GLU A CA 1
ATOM 750 C C . GLU A 1 94 ? -5.021 1.577 -10.589 1.00 86.62 94 GLU A C 1
ATOM 752 O O . GLU A 1 94 ? -4.021 1.654 -11.302 1.00 86.62 94 GLU A O 1
ATOM 757 N N . GLU A 1 95 ? -6.076 2.371 -10.773 1.00 88.00 95 GLU A N 1
ATOM 758 C CA . GLU A 1 95 ? -6.157 3.397 -11.814 1.00 88.00 95 GLU A CA 1
ATOM 759 C C . GLU A 1 95 ? -5.136 4.512 -11.574 1.00 88.00 95 GLU A C 1
ATOM 761 O O . GLU A 1 95 ? -4.427 4.904 -12.498 1.00 88.00 95 GLU A O 1
ATOM 766 N N . LYS A 1 96 ? -4.957 4.945 -10.320 1.00 85.62 96 LYS A N 1
ATOM 767 C CA . LYS A 1 96 ? -3.918 5.907 -9.941 1.00 85.62 96 LYS A CA 1
ATOM 768 C C . LYS A 1 96 ? -2.513 5.354 -10.177 1.00 85.62 96 LYS A C 1
ATOM 770 O O . LYS A 1 96 ? -1.675 6.069 -10.717 1.00 85.62 96 LYS A O 1
ATOM 775 N N . ARG A 1 97 ? -2.253 4.087 -9.831 1.00 84.62 97 ARG A N 1
ATOM 776 C CA . ARG A 1 97 ? -0.972 3.417 -10.122 1.00 84.62 97 ARG A CA 1
ATOM 777 C C . ARG A 1 97 ? -0.711 3.337 -11.626 1.00 84.62 97 ARG A C 1
ATOM 779 O O . ARG A 1 97 ? 0.402 3.627 -12.047 1.00 84.62 97 ARG A O 1
ATOM 786 N N . LYS A 1 98 ? -1.725 3.002 -12.433 1.00 82.12 98 LYS A N 1
ATOM 787 C CA . LYS A 1 98 ? -1.620 2.990 -13.903 1.00 82.12 98 LYS A CA 1
ATOM 788 C C . LYS A 1 98 ? -1.376 4.385 -14.469 1.00 82.12 98 LYS A C 1
ATOM 790 O O . LYS A 1 98 ? -0.509 4.532 -15.318 1.00 82.12 98 LYS A O 1
ATOM 795 N N . ALA A 1 99 ? -2.082 5.400 -13.976 1.00 82.38 99 ALA A N 1
ATOM 796 C CA . ALA A 1 99 ? -1.891 6.785 -14.391 1.00 82.38 99 ALA A CA 1
ATOM 797 C C . ALA A 1 99 ? -0.497 7.310 -14.010 1.00 82.38 99 ALA A C 1
ATOM 799 O O . ALA A 1 99 ? 0.125 8.013 -14.797 1.00 82.38 99 ALA A O 1
ATOM 800 N N . GLU A 1 100 ? 0.024 6.947 -12.835 1.00 78.56 100 GLU A N 1
ATOM 801 C CA . GLU A 1 100 ? 1.385 7.291 -12.410 1.00 78.56 100 GLU A CA 1
ATOM 802 C C . GLU A 1 100 ? 2.444 6.546 -13.237 1.00 78.56 100 GLU A C 1
ATOM 804 O O . GLU A 1 100 ? 3.439 7.142 -13.648 1.00 78.56 100 GLU A O 1
ATOM 809 N N . GLU A 1 101 ? 2.219 5.267 -13.546 1.00 76.50 101 GLU A N 1
ATOM 810 C CA . GLU A 1 101 ? 3.078 4.486 -14.438 1.00 76.50 101 GLU A CA 1
ATOM 811 C C . GLU A 1 101 ? 3.079 5.055 -15.860 1.00 76.50 101 GLU A C 1
ATOM 813 O O . GLU A 1 101 ? 4.145 5.201 -16.453 1.00 76.50 101 GLU A O 1
ATOM 818 N N . GLU A 1 102 ? 1.918 5.438 -16.391 1.00 75.19 102 GLU A N 1
ATOM 819 C CA . GLU A 1 102 ? 1.772 6.051 -17.710 1.00 75.19 102 GLU A CA 1
ATOM 820 C C . GLU A 1 102 ? 2.332 7.481 -17.745 1.00 75.19 102 GLU A C 1
ATOM 822 O O . GLU A 1 102 ? 2.972 7.865 -18.719 1.00 75.19 102 GLU A O 1
ATOM 827 N N . ALA A 1 103 ? 2.198 8.260 -16.669 1.00 74.31 103 ALA A N 1
ATOM 828 C CA . ALA A 1 103 ? 2.848 9.563 -16.538 1.00 74.31 103 ALA A CA 1
ATOM 829 C C . ALA A 1 103 ? 4.377 9.418 -16.505 1.00 74.31 103 ALA A C 1
ATOM 831 O O . ALA A 1 103 ? 5.079 10.105 -17.246 1.00 74.31 103 ALA A O 1
ATOM 832 N N . ARG A 1 104 ? 4.900 8.450 -15.741 1.00 68.00 104 ARG A N 1
ATOM 833 C CA . ARG A 1 104 ? 6.322 8.071 -15.758 1.00 68.00 104 ARG A CA 1
ATOM 834 C C . ARG A 1 104 ? 6.748 7.509 -17.118 1.00 68.00 104 ARG A C 1
ATOM 836 O O . ARG A 1 104 ? 7.908 7.641 -17.514 1.00 68.00 104 ARG A O 1
ATOM 843 N N . ALA A 1 105 ? 5.816 6.891 -17.845 1.00 64.38 105 ALA A N 1
ATOM 844 C CA . ALA A 1 105 ? 6.016 6.435 -19.209 1.00 64.38 105 ALA A CA 1
ATOM 845 C C . ALA A 1 105 ? 5.982 7.595 -20.234 1.00 64.38 105 ALA A C 1
ATOM 847 O O . ALA A 1 105 ? 6.599 7.543 -21.291 1.00 64.38 105 ALA A O 1
ATOM 848 N N . ASN A 1 106 ? 5.314 8.697 -19.957 1.00 65.94 106 ASN A N 1
ATOM 849 C CA . ASN A 1 106 ? 5.253 9.813 -20.900 1.00 65.94 106 ASN A CA 1
ATOM 850 C C . ASN A 1 106 ? 6.237 10.935 -20.548 1.00 65.94 106 ASN A C 1
ATOM 852 O O . ASN A 1 106 ? 6.384 11.883 -21.318 1.00 65.94 106 ASN A O 1
ATOM 856 N N . GLU A 1 107 ? 6.973 10.801 -19.441 1.00 68.31 107 GLU A N 1
ATOM 857 C CA . GLU A 1 107 ? 8.071 11.698 -19.099 1.00 68.31 107 GLU A CA 1
ATOM 858 C C . GLU A 1 107 ? 9.217 11.569 -20.126 1.00 68.31 107 GLU A C 1
ATOM 860 O O . GLU A 1 107 ? 9.689 10.453 -20.390 1.00 68.31 107 GLU A O 1
ATOM 865 N N . PRO A 1 108 ? 9.669 12.685 -20.736 1.00 62.53 108 PRO A N 1
ATOM 866 C CA . PRO A 1 108 ? 10.766 12.665 -21.690 1.00 62.53 108 PRO A CA 1
ATOM 867 C C . PRO A 1 108 ? 12.045 12.213 -20.986 1.00 62.53 108 PRO A C 1
ATOM 869 O O . PRO A 1 108 ? 12.554 12.874 -20.082 1.00 62.53 108 PRO A O 1
ATOM 872 N N . ILE A 1 109 ? 12.574 11.070 -21.416 1.00 63.00 109 ILE A N 1
ATOM 873 C CA . ILE A 1 109 ? 13.767 10.476 -20.820 1.00 63.00 109 ILE A CA 1
ATOM 874 C C . ILE A 1 109 ? 14.966 11.363 -21.165 1.00 63.00 109 ILE A C 1
ATOM 876 O O . ILE A 1 109 ? 15.405 11.420 -22.314 1.00 63.00 109 ILE A O 1
ATOM 880 N N . GLY A 1 110 ? 15.510 12.052 -20.165 1.00 64.44 110 GLY A N 1
ATOM 881 C CA . GLY A 1 110 ? 16.753 12.802 -20.297 1.00 64.44 110 GLY A CA 1
ATOM 882 C C . GLY A 1 110 ? 17.948 11.856 -20.320 1.00 64.44 110 GLY A C 1
ATOM 883 O O . GLY A 1 110 ? 18.496 11.552 -19.270 1.00 64.44 110 GLY A O 1
ATOM 884 N N . TYR A 1 111 ? 18.347 11.384 -21.502 1.00 68.31 111 TYR A N 1
ATOM 885 C CA . TYR A 1 111 ? 19.612 10.670 -21.691 1.00 68.31 111 TYR A CA 1
ATOM 886 C C . TYR A 1 111 ? 20.441 11.343 -22.783 1.00 68.31 111 TYR A C 1
ATOM 888 O O . TYR A 1 111 ? 19.913 11.791 -23.806 1.00 68.31 111 TYR A O 1
ATOM 896 N N . LYS A 1 112 ? 21.760 11.404 -22.592 1.00 67.69 112 LYS A N 1
ATOM 897 C CA . LYS A 1 112 ? 22.701 11.829 -23.632 1.00 67.69 112 LYS A CA 1
ATOM 898 C C . LYS A 1 112 ? 23.355 10.594 -24.228 1.00 67.69 112 LYS A C 1
ATOM 900 O O . LYS A 1 112 ? 23.960 9.793 -23.523 1.00 67.69 112 LYS A O 1
ATOM 905 N N . LYS A 1 113 ? 23.250 10.435 -25.549 1.00 70.12 113 LYS A N 1
ATOM 906 C CA . LYS A 1 113 ? 23.950 9.371 -26.280 1.00 70.12 113 LYS A CA 1
ATOM 907 C C . LYS A 1 113 ? 25.165 9.921 -27.016 1.00 70.12 113 LYS A C 1
ATOM 909 O O . LYS A 1 113 ? 25.056 10.894 -27.758 1.00 70.12 113 LYS A O 1
ATOM 914 N N . SER A 1 114 ? 26.293 9.233 -26.873 1.00 72.69 114 SER A N 1
ATOM 915 C CA . SER A 1 114 ? 27.539 9.530 -27.583 1.00 72.69 114 SER A CA 1
ATOM 916 C C . SER A 1 114 ? 28.047 8.274 -28.290 1.00 72.69 114 SER A C 1
ATOM 918 O O . SER A 1 114 ? 28.390 7.283 -27.641 1.00 72.69 114 SER A O 1
ATOM 920 N N . VAL A 1 115 ? 28.103 8.298 -29.627 1.00 72.75 115 VAL A N 1
ATOM 921 C CA . VAL A 1 115 ? 28.587 7.167 -30.439 1.00 72.75 115 VAL A CA 1
ATOM 922 C C . VAL A 1 115 ? 30.116 7.148 -30.414 1.00 72.75 115 VAL A C 1
ATOM 924 O O . VAL A 1 115 ? 30.763 8.033 -30.965 1.00 72.75 115 VAL A O 1
ATOM 927 N N . LYS A 1 116 ? 30.699 6.123 -29.784 1.00 73.81 116 LYS A N 1
ATOM 928 C CA . LYS A 1 116 ? 32.157 5.910 -29.717 1.00 73.81 116 LYS A CA 1
ATOM 929 C C . LYS A 1 116 ? 32.680 5.161 -30.941 1.00 73.81 116 LYS A C 1
ATOM 931 O O . LYS A 1 116 ? 33.790 5.419 -31.396 1.00 73.81 116 LYS A O 1
ATOM 936 N N . LYS A 1 117 ? 31.891 4.230 -31.484 1.00 73.81 117 LYS A N 1
ATOM 937 C CA . LYS A 1 117 ? 32.206 3.501 -32.719 1.00 73.81 117 LYS A CA 1
ATOM 938 C C . LYS A 1 117 ? 30.926 3.270 -33.503 1.00 73.81 117 LYS A C 1
ATOM 940 O O . LYS A 1 117 ? 30.022 2.629 -32.981 1.00 73.81 117 LYS A O 1
ATOM 945 N N . ALA A 1 118 ? 30.86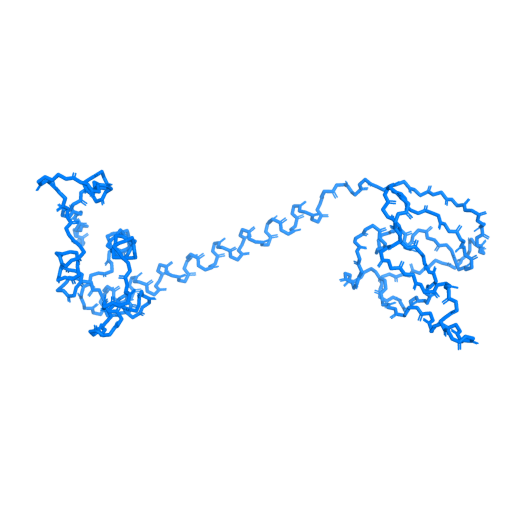7 3.780 -34.732 1.00 72.75 118 ALA A N 1
ATOM 946 C CA . ALA A 1 118 ? 29.715 3.593 -35.606 1.00 72.75 118 ALA A CA 1
ATOM 947 C C . ALA A 1 118 ? 29.525 2.107 -35.951 1.00 72.75 118 ALA A C 1
ATOM 949 O O . ALA A 1 118 ? 30.501 1.421 -36.267 1.00 72.75 118 ALA A O 1
ATOM 950 N N . GLY A 1 119 ? 28.280 1.632 -35.879 1.00 71.31 119 GLY A N 1
ATOM 951 C CA . GLY A 1 119 ? 27.899 0.306 -36.359 1.00 71.31 119 GLY A CA 1
ATOM 952 C C . GLY A 1 119 ? 27.656 0.288 -37.868 1.00 71.31 119 GLY A C 1
ATOM 953 O O . GLY A 1 119 ? 28.124 1.156 -38.610 1.00 71.31 119 GLY A O 1
ATOM 954 N N . ASP A 1 120 ? 26.914 -0.714 -38.332 1.00 75.06 120 ASP A N 1
ATOM 955 C CA . ASP A 1 120 ? 26.698 -0.954 -39.763 1.00 75.06 120 ASP A CA 1
ATOM 956 C C . ASP A 1 120 ? 25.725 0.038 -40.435 1.00 75.06 120 ASP A C 1
ATOM 958 O O . ASP A 1 120 ? 25.659 0.087 -41.662 1.00 7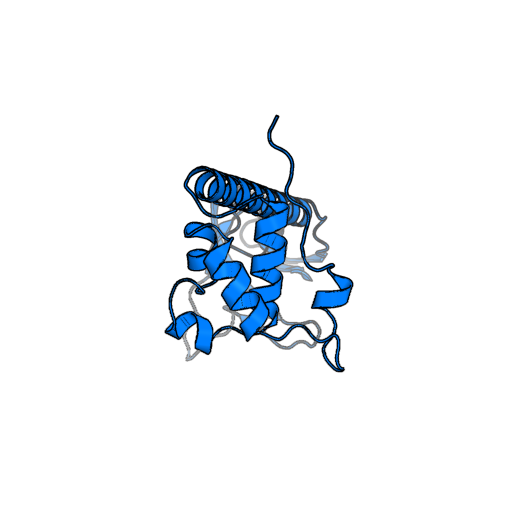5.06 120 ASP A O 1
ATOM 962 N N . LYS A 1 121 ? 24.994 0.843 -39.648 1.00 70.12 121 LYS A N 1
ATOM 963 C CA . LYS A 1 121 ? 23.983 1.825 -40.095 1.00 70.12 121 LYS A CA 1
ATOM 964 C C . LYS A 1 121 ? 22.887 1.271 -41.024 1.00 70.12 121 LYS A C 1
ATOM 966 O O . LYS A 1 121 ? 22.193 2.056 -41.667 1.00 70.12 121 LYS A O 1
ATOM 971 N N . LYS A 1 122 ? 22.711 -0.051 -41.118 1.00 70.50 122 LYS A N 1
ATOM 972 C CA . LYS A 1 122 ? 21.649 -0.678 -41.931 1.00 70.50 122 LYS A CA 1
ATOM 973 C C . LYS A 1 122 ? 20.735 -1.557 -41.091 1.00 70.50 122 LYS A C 1
ATOM 975 O O . LYS A 1 122 ? 19.550 -1.659 -41.392 1.00 70.50 122 LYS A O 1
ATOM 980 N N . THR A 1 123 ? 21.264 -2.164 -40.035 1.00 77.00 123 THR A N 1
ATOM 981 C CA . THR A 1 123 ? 20.534 -3.106 -39.193 1.00 77.00 123 THR A CA 1
ATOM 982 C C . THR A 1 123 ? 20.204 -2.451 -37.859 1.00 77.00 123 THR A C 1
ATOM 984 O O . THR A 1 123 ? 21.081 -2.294 -37.012 1.00 77.00 123 THR A O 1
ATOM 987 N N . TYR A 1 124 ? 18.936 -2.082 -37.677 1.00 80.56 124 TYR A N 1
ATOM 988 C CA . TYR A 1 124 ? 18.400 -1.514 -36.439 1.00 80.56 124 TYR A CA 1
ATOM 989 C C . TYR A 1 124 ? 17.432 -2.513 -35.797 1.00 80.56 124 TYR A C 1
ATOM 991 O O . TYR A 1 124 ? 16.593 -3.072 -36.514 1.00 80.56 124 TYR A O 1
ATOM 999 N N . PRO A 1 125 ? 17.532 -2.770 -34.482 1.00 82.00 125 PRO A N 1
ATOM 1000 C CA . PRO A 1 125 ? 16.651 -3.713 -33.816 1.00 82.00 125 PRO A CA 1
ATOM 1001 C C . PRO A 1 125 ? 15.235 -3.137 -33.703 1.00 82.00 125 PRO A C 1
ATOM 1003 O O . PRO A 1 125 ? 15.046 -1.943 -33.468 1.00 82.00 125 PRO A O 1
ATOM 1006 N N . LYS A 1 126 ? 14.225 -3.991 -33.871 1.00 83.31 126 LYS A N 1
ATOM 1007 C CA . LYS A 1 126 ? 12.812 -3.627 -33.723 1.00 83.31 126 LYS A CA 1
ATOM 1008 C C . LYS A 1 126 ? 12.296 -4.029 -32.347 1.00 83.31 126 LYS A C 1
ATOM 1010 O O . LYS A 1 126 ? 12.860 -4.889 -31.671 1.00 83.31 126 LYS A O 1
ATOM 1015 N N . ARG A 1 127 ? 11.178 -3.426 -31.931 1.00 82.75 127 ARG A N 1
ATOM 1016 C CA . ARG A 1 127 ? 10.484 -3.828 -30.699 1.00 82.75 127 ARG A CA 1
ATOM 1017 C C . ARG A 1 127 ? 10.166 -5.329 -30.747 1.00 82.75 127 ARG A C 1
ATOM 1019 O O . ARG A 1 127 ? 9.539 -5.797 -31.692 1.00 82.75 127 ARG A O 1
ATOM 1026 N N . GLY A 1 128 ? 10.596 -6.064 -29.725 1.00 84.50 128 GLY A N 1
ATOM 1027 C CA . GLY A 1 128 ? 10.464 -7.517 -29.601 1.00 84.50 128 GLY A CA 1
ATOM 1028 C C . GLY A 1 128 ? 11.687 -8.323 -30.053 1.00 84.50 128 GLY A C 1
ATOM 1029 O O . GLY A 1 128 ? 11.768 -9.509 -29.710 1.00 84.50 128 GLY A O 1
ATOM 1030 N N . ASP A 1 129 ? 12.651 -7.709 -30.748 1.00 84.75 129 ASP A N 1
ATOM 1031 C CA . ASP A 1 129 ? 13.860 -8.394 -31.213 1.00 84.75 129 ASP A CA 1
ATOM 1032 C C . ASP A 1 129 ? 14.798 -8.730 -30.056 1.00 84.75 129 ASP A C 1
ATOM 1034 O O . ASP A 1 129 ? 14.941 -7.977 -29.094 1.00 84.75 129 ASP A O 1
ATOM 1038 N N . THR A 1 130 ? 15.476 -9.874 -30.162 1.00 86.25 130 THR A N 1
ATOM 1039 C CA . THR A 1 130 ? 16.471 -10.295 -29.170 1.00 86.25 130 THR A CA 1
ATOM 1040 C C . THR A 1 130 ? 17.823 -9.671 -29.494 1.00 86.25 130 THR A C 1
ATOM 1042 O O . THR A 1 130 ? 18.456 -10.036 -30.483 1.00 86.25 130 THR A O 1
ATOM 1045 N N . VAL A 1 131 ? 18.292 -8.770 -28.634 1.00 85.00 131 VAL A N 1
ATOM 1046 C CA . VAL A 1 131 ? 19.613 -8.140 -28.742 1.00 85.00 131 VAL A CA 1
ATOM 1047 C C . VAL A 1 131 ? 20.609 -8.826 -27.813 1.00 85.00 131 VAL A C 1
ATOM 1049 O O . VAL A 1 131 ? 20.238 -9.345 -26.762 1.00 85.00 131 VAL A O 1
ATOM 1052 N N . SER A 1 132 ? 21.882 -8.860 -28.210 1.00 85.06 132 SER A N 1
ATOM 1053 C CA . SER A 1 132 ? 22.995 -9.341 -27.380 1.00 85.06 132 SER A CA 1
ATOM 1054 C C . SER A 1 132 ? 23.955 -8.183 -27.139 1.00 85.06 132 SER A C 1
ATOM 1056 O O . SER A 1 132 ? 24.601 -7.736 -28.085 1.00 85.06 132 SER A O 1
ATOM 1058 N N . VAL A 1 133 ? 24.061 -7.697 -25.901 1.00 82.62 133 VAL A N 1
ATOM 1059 C CA . VAL A 1 133 ? 24.852 -6.497 -25.584 1.00 82.62 133 VAL A CA 1
ATOM 1060 C C . VAL A 1 133 ? 25.969 -6.775 -24.585 1.00 82.62 133 VAL A C 1
ATOM 1062 O O . VAL A 1 133 ? 25.854 -7.607 -23.676 1.00 82.62 133 VAL A O 1
ATOM 1065 N N . ARG A 1 134 ? 27.063 -6.032 -24.756 1.00 83.62 134 ARG A N 1
ATOM 1066 C CA . ARG A 1 134 ? 28.102 -5.869 -23.742 1.00 83.62 134 ARG A CA 1
ATOM 1067 C C . ARG A 1 134 ? 28.066 -4.443 -23.214 1.00 83.62 134 ARG A C 1
ATOM 1069 O O . ARG A 1 134 ? 27.913 -3.519 -24.006 1.00 83.62 134 ARG A O 1
ATOM 1076 N N . TYR A 1 135 ? 28.197 -4.279 -21.907 1.00 83.19 135 TYR A N 1
ATOM 1077 C CA . TYR A 1 135 ? 28.020 -3.007 -21.229 1.00 83.19 135 TYR A CA 1
ATOM 1078 C C . TYR A 1 135 ? 28.871 -2.894 -19.967 1.00 83.19 135 TYR A C 1
ATOM 1080 O O . TYR A 1 135 ? 29.309 -3.882 -19.367 1.00 83.19 135 TYR A O 1
ATOM 1088 N N . LYS A 1 136 ? 29.040 -1.642 -19.556 1.00 82.62 136 LYS A N 1
ATOM 1089 C CA . LYS A 1 136 ? 29.604 -1.234 -18.280 1.00 82.62 136 LYS A CA 1
ATOM 1090 C C . LYS A 1 136 ? 28.792 -0.042 -17.782 1.00 82.62 136 LYS A C 1
ATOM 1092 O O . LYS A 1 136 ? 28.785 0.995 -18.437 1.00 82.62 136 LYS A O 1
ATOM 1097 N N . GLY A 1 137 ? 28.088 -0.217 -16.672 1.00 82.38 137 GLY A N 1
ATOM 1098 C CA . GLY A 1 137 ? 27.344 0.822 -15.974 1.00 82.38 137 GLY A CA 1
ATOM 1099 C C . GLY A 1 137 ? 28.153 1.358 -14.797 1.00 82.38 137 GLY A C 1
ATOM 1100 O O . GLY A 1 137 ? 28.578 0.596 -13.926 1.00 82.38 137 GLY A O 1
ATOM 1101 N N . SER A 1 138 ? 28.368 2.669 -14.766 1.00 81.38 138 SER A N 1
ATOM 1102 C CA . SER A 1 138 ? 29.026 3.376 -13.666 1.00 81.38 138 SER A CA 1
ATOM 1103 C C . SER A 1 138 ? 28.193 4.570 -13.225 1.00 81.38 138 SER A C 1
ATOM 1105 O O . SER A 1 138 ? 27.528 5.188 -14.050 1.00 81.38 138 SER A O 1
ATOM 1107 N N . PHE A 1 139 ? 28.241 4.887 -11.934 1.00 82.94 139 PHE A N 1
ATOM 1108 C CA . PHE A 1 139 ? 27.726 6.146 -11.396 1.00 82.94 139 PHE A CA 1
ATOM 1109 C C . PHE A 1 139 ? 28.587 7.333 -11.859 1.00 82.94 139 PHE A C 1
ATOM 1111 O O . PHE A 1 139 ? 29.704 7.130 -12.343 1.00 82.94 139 PHE A O 1
ATOM 1118 N N . GLU A 1 140 ? 28.098 8.561 -11.664 1.00 77.12 140 GLU A N 1
ATOM 1119 C CA . GLU A 1 140 ? 28.835 9.802 -11.965 1.00 77.12 140 GLU A CA 1
ATOM 1120 C C . GLU A 1 140 ? 30.171 9.882 -11.207 1.00 77.12 140 GLU A C 1
ATOM 1122 O O . GLU A 1 140 ? 31.177 10.313 -11.764 1.00 77.12 140 GLU A O 1
ATOM 1127 N N . ASP A 1 141 ? 30.231 9.331 -9.990 1.00 81.94 141 ASP A N 1
ATOM 1128 C CA . ASP A 1 141 ? 31.465 9.177 -9.204 1.00 81.94 141 ASP A CA 1
ATOM 1129 C C . ASP A 1 141 ? 32.456 8.135 -9.778 1.00 81.94 141 ASP A C 1
ATOM 1131 O O . ASP A 1 141 ? 33.460 7.797 -9.150 1.00 81.94 141 ASP A O 1
ATOM 1135 N N . GLY A 1 142 ? 32.169 7.536 -10.939 1.00 80.25 142 GLY A N 1
ATOM 1136 C CA . GLY A 1 142 ? 33.002 6.521 -11.595 1.00 80.25 142 GLY A CA 1
ATOM 1137 C C . GLY A 1 142 ? 32.900 5.115 -10.991 1.00 80.25 142 GLY A C 1
ATOM 1138 O O . GLY A 1 142 ? 33.481 4.163 -11.524 1.00 80.25 142 GLY A O 1
ATOM 1139 N N . LYS A 1 143 ? 32.136 4.942 -9.905 1.00 84.19 143 LYS A N 1
ATOM 1140 C CA . LYS A 1 143 ? 31.897 3.638 -9.275 1.00 84.19 143 LYS A CA 1
ATOM 1141 C C . LYS A 1 143 ? 31.043 2.755 -10.189 1.00 84.19 143 LYS A C 1
ATOM 1143 O O . LYS A 1 143 ? 29.897 3.077 -10.487 1.00 84.19 143 LYS A O 1
ATOM 1148 N N . VAL A 1 144 ? 31.598 1.622 -10.612 1.00 82.44 144 VAL A N 1
ATOM 1149 C CA . VAL A 1 144 ? 30.904 0.628 -11.447 1.00 82.44 144 VAL A CA 1
ATOM 1150 C C . VAL A 1 144 ? 29.851 -0.091 -10.608 1.00 82.44 144 VAL A C 1
ATOM 1152 O O . VAL A 1 144 ? 30.176 -0.607 -9.538 1.00 82.44 144 VAL A O 1
ATOM 1155 N N . PHE A 1 145 ? 28.604 -0.121 -11.079 1.00 80.50 145 PHE A N 1
ATOM 1156 C CA . PHE A 1 145 ? 27.521 -0.854 -10.415 1.00 80.50 145 PHE A CA 1
ATOM 1157 C C . PHE A 1 145 ? 27.213 -2.188 -11.092 1.00 80.50 145 PHE A C 1
ATOM 1159 O O . PHE A 1 145 ? 26.855 -3.137 -10.403 1.00 80.50 145 PHE A O 1
ATOM 1166 N N . ASP A 1 146 ? 27.388 -2.284 -12.411 1.00 78.75 146 ASP A N 1
ATOM 1167 C CA . ASP A 1 146 ? 27.172 -3.522 -13.158 1.00 78.75 146 ASP A CA 1
ATOM 1168 C C . ASP A 1 146 ? 28.033 -3.523 -14.432 1.00 78.75 146 ASP A C 1
ATOM 1170 O O . ASP A 1 146 ? 28.117 -2.517 -15.139 1.00 78.75 146 ASP A O 1
ATOM 1174 N N . GLU A 1 147 ? 28.715 -4.626 -14.730 1.00 81.31 147 GLU A N 1
ATOM 1175 C CA . GLU A 1 147 ? 29.501 -4.772 -15.956 1.00 81.31 147 GLU A CA 1
ATOM 1176 C C . GLU A 1 147 ? 29.574 -6.228 -16.424 1.00 81.31 147 GLU A C 1
ATOM 1178 O O . GLU A 1 147 ? 29.751 -7.152 -15.632 1.00 81.31 147 GLU A O 1
ATOM 1183 N N . ASN A 1 148 ? 29.516 -6.437 -17.742 1.00 79.81 148 ASN A N 1
ATOM 1184 C CA . ASN A 1 148 ? 29.736 -7.749 -18.366 1.00 79.81 148 ASN A CA 1
ATOM 1185 C C . ASN A 1 148 ? 30.899 -7.734 -19.383 1.00 79.81 148 ASN A C 1
ATOM 1187 O O . ASN A 1 148 ? 31.048 -8.643 -20.203 1.00 79.81 148 ASN A O 1
ATOM 1191 N N . MET A 1 149 ? 31.725 -6.684 -19.343 1.00 71.94 149 MET A N 1
ATOM 1192 C CA . MET A 1 149 ? 32.903 -6.526 -20.203 1.00 71.94 149 MET A CA 1
ATOM 1193 C C . MET A 1 149 ? 34.191 -7.065 -19.567 1.00 71.94 149 MET A C 1
ATOM 1195 O O . MET A 1 149 ? 35.130 -7.388 -20.296 1.00 71.94 149 MET A O 1
ATOM 1199 N N . THR A 1 150 ? 34.240 -7.190 -18.239 1.00 68.12 150 THR A N 1
ATOM 1200 C CA . THR A 1 150 ? 35.436 -7.609 -17.496 1.00 68.12 150 THR A CA 1
ATOM 1201 C C . THR A 1 150 ? 35.488 -9.129 -17.333 1.00 68.12 150 THR A C 1
ATOM 1203 O O . THR A 1 150 ? 34.502 -9.778 -16.981 1.00 68.12 150 THR A O 1
ATOM 1206 N N . ALA A 1 151 ? 36.655 -9.727 -17.589 1.00 64.69 151 ALA A N 1
ATOM 1207 C CA . ALA A 1 151 ? 36.869 -11.159 -17.410 1.00 64.69 151 ALA A CA 1
ATOM 1208 C C . ALA A 1 151 ? 36.943 -11.514 -15.919 1.00 64.69 151 ALA A C 1
ATOM 1210 O O . ALA A 1 151 ? 37.936 -11.228 -15.251 1.00 64.69 151 ALA A O 1
ATOM 1211 N N . ILE A 1 152 ? 35.931 -12.211 -15.406 1.00 59.38 152 ILE A N 1
ATOM 1212 C CA . ILE A 1 152 ? 35.986 -12.795 -14.065 1.00 59.38 152 ILE A CA 1
ATOM 1213 C C . ILE A 1 152 ? 36.627 -14.182 -14.196 1.00 59.38 152 ILE A C 1
ATOM 1215 O O . ILE A 1 152 ? 36.108 -15.064 -14.876 1.00 59.38 152 ILE A O 1
ATOM 1219 N N . LYS A 1 153 ? 37.789 -14.386 -13.559 1.00 57.62 153 LYS A N 1
ATOM 1220 C CA . LYS A 1 153 ? 38.514 -15.678 -13.531 1.00 57.62 153 LYS A CA 1
ATOM 1221 C C . LYS A 1 153 ? 38.829 -16.252 -14.930 1.00 57.62 153 LYS A C 1
ATOM 1223 O O . LYS A 1 153 ? 38.535 -17.411 -15.214 1.00 57.62 153 LYS A O 1
ATOM 1228 N N . LYS A 1 154 ? 39.456 -15.450 -15.806 1.00 60.56 154 LYS A N 1
ATOM 1229 C CA . LYS A 1 154 ? 39.905 -15.833 -17.172 1.00 60.56 154 LYS A CA 1
ATOM 1230 C C . LYS A 1 154 ? 38.790 -16.239 -18.153 1.00 60.56 154 LYS A C 1
ATOM 1232 O O . LYS A 1 154 ? 39.096 -16.686 -19.256 1.00 60.56 154 LYS A O 1
ATOM 1237 N N . LYS A 1 155 ? 37.513 -16.063 -17.799 1.00 61.59 155 LYS A N 1
ATOM 1238 C CA . LYS A 1 155 ? 36.380 -16.243 -18.715 1.00 61.59 155 LYS A CA 1
ATOM 1239 C C . LYS A 1 155 ? 35.579 -14.953 -18.794 1.00 61.59 155 LYS A C 1
ATOM 1241 O O . LYS A 1 155 ? 35.302 -14.315 -17.782 1.00 61.59 155 LYS A O 1
ATOM 1246 N N . LEU A 1 156 ? 35.236 -14.564 -20.015 1.00 72.06 156 LEU A N 1
ATOM 1247 C CA . LEU A 1 156 ? 34.342 -13.440 -20.240 1.00 72.06 156 LEU A CA 1
ATOM 1248 C C . LEU A 1 156 ? 32.906 -13.900 -19.947 1.00 72.06 156 LEU A C 1
ATOM 1250 O O . LEU A 1 156 ? 32.521 -14.960 -20.454 1.00 72.06 156 LEU A O 1
ATOM 1254 N N . PRO A 1 157 ? 32.124 -13.160 -19.143 1.00 76.44 157 PRO A N 1
ATOM 1255 C CA . PRO A 1 157 ? 30.721 -13.493 -18.948 1.00 76.44 157 PRO A CA 1
ATOM 1256 C C . PRO A 1 157 ? 29.969 -13.444 -20.292 1.00 76.44 157 PRO A C 1
ATOM 1258 O O . PRO A 1 157 ? 30.360 -12.707 -21.208 1.00 76.44 157 PRO A O 1
ATOM 1261 N N . PRO A 1 158 ? 28.917 -14.266 -20.458 1.00 79.31 158 PRO A N 1
ATOM 1262 C CA . PRO A 1 158 ? 28.125 -14.264 -21.680 1.00 79.31 158 PRO A CA 1
ATOM 1263 C C . PRO A 1 158 ? 27.481 -12.883 -21.905 1.00 79.31 158 PRO A C 1
ATOM 1265 O O . PRO A 1 158 ? 27.138 -12.205 -20.934 1.00 79.31 158 PRO A O 1
ATOM 1268 N N . PRO A 1 159 ? 27.299 -12.450 -23.170 1.00 82.69 159 PRO A N 1
ATOM 1269 C CA . PRO A 1 159 ? 26.612 -11.196 -23.461 1.00 82.69 159 PRO A CA 1
ATOM 1270 C C . PRO A 1 159 ? 25.183 -11.243 -22.917 1.00 82.69 159 PRO A C 1
ATOM 1272 O O . PRO A 1 159 ? 24.520 -12.283 -22.992 1.00 82.69 159 PRO A O 1
ATOM 1275 N N . LEU A 1 160 ? 24.703 -10.112 -22.403 1.00 83.88 160 LEU A N 1
ATOM 1276 C CA . LEU A 1 160 ? 23.338 -10.008 -21.904 1.00 83.88 160 LEU A CA 1
ATOM 1277 C C . LEU A 1 160 ? 22.382 -10.086 -23.094 1.00 83.88 160 LEU A C 1
ATOM 1279 O O . LEU A 1 160 ? 22.480 -9.280 -24.022 1.00 83.88 160 LEU A O 1
ATOM 1283 N N . LYS A 1 161 ? 21.479 -11.069 -23.064 1.00 86.19 161 LYS A N 1
ATOM 1284 C CA . LYS A 1 161 ? 20.459 -11.271 -24.092 1.00 86.19 161 LYS A CA 1
ATOM 1285 C C . LYS A 1 161 ? 19.090 -10.919 -23.545 1.00 86.19 161 LYS A C 1
ATOM 1287 O O . LYS A 1 161 ? 18.655 -11.511 -22.562 1.00 86.19 161 LYS A O 1
ATOM 1292 N N . PHE A 1 162 ? 18.402 -10.000 -24.203 1.00 86.38 162 PHE A N 1
ATOM 1293 C CA . PHE A 1 162 ? 17.032 -9.638 -23.857 1.00 86.38 162 PHE A CA 1
ATOM 1294 C C . PHE A 1 162 ? 16.284 -9.148 -25.091 1.00 86.38 162 PHE A C 1
ATOM 1296 O O . PHE A 1 162 ? 16.887 -8.842 -26.119 1.00 86.38 162 PHE A O 1
ATOM 1303 N N . LYS A 1 163 ? 14.956 -9.100 -24.990 1.00 86.88 163 LYS A N 1
ATOM 1304 C CA . LYS A 1 163 ? 14.107 -8.517 -26.026 1.00 86.88 163 LYS A CA 1
ATOM 1305 C C . LYS A 1 163 ? 13.998 -7.011 -25.807 1.00 86.88 163 LYS A C 1
ATOM 1307 O O . LYS A 1 163 ? 13.582 -6.605 -24.724 1.00 86.88 163 LYS A O 1
ATOM 1312 N N . VAL A 1 164 ? 14.375 -6.214 -26.803 1.00 85.00 164 VAL A N 1
ATOM 1313 C CA . VAL A 1 164 ? 14.329 -4.743 -26.738 1.00 85.00 164 VAL A CA 1
ATOM 1314 C C . VAL A 1 164 ? 12.923 -4.225 -27.042 1.00 85.00 164 VAL A C 1
ATOM 1316 O O . VAL A 1 164 ? 12.180 -4.854 -27.795 1.00 85.00 164 VAL A O 1
ATOM 1319 N N . GLY A 1 165 ? 12.534 -3.080 -26.490 1.00 78.75 165 GLY A N 1
ATOM 1320 C CA . GLY A 1 165 ? 11.271 -2.417 -26.818 1.00 78.75 165 GLY A CA 1
ATOM 1321 C C . GLY A 1 165 ? 10.047 -3.013 -26.122 1.00 78.75 165 GLY A C 1
ATOM 1322 O O . GLY A 1 165 ? 8.929 -2.795 -26.590 1.00 78.75 165 GLY A O 1
ATOM 1323 N N . ILE A 1 166 ? 10.255 -3.835 -25.086 1.00 83.88 166 ILE A N 1
ATOM 1324 C CA . ILE A 1 166 ? 9.191 -4.546 -24.356 1.00 83.88 166 ILE A CA 1
ATOM 1325 C C . ILE A 1 166 ? 9.316 -4.414 -22.828 1.00 83.88 166 ILE A C 1
ATOM 1327 O O . ILE A 1 166 ? 8.766 -5.236 -22.094 1.00 83.88 166 ILE A O 1
ATOM 1331 N N . GLY A 1 167 ? 10.085 -3.432 -22.339 1.00 81.25 167 GLY A N 1
ATOM 1332 C CA . GLY A 1 167 ? 10.202 -3.149 -20.902 1.00 81.25 167 GLY A CA 1
ATOM 1333 C C . GLY A 1 167 ? 10.978 -4.201 -20.100 1.00 81.25 167 GLY A C 1
ATOM 1334 O O . GLY A 1 167 ? 10.723 -4.395 -18.914 1.00 81.25 167 GLY A O 1
ATOM 1335 N N . LYS A 1 168 ? 11.916 -4.921 -20.733 1.00 79.69 168 LYS A N 1
ATOM 1336 C CA . LYS A 1 168 ? 12.788 -5.899 -20.045 1.00 79.69 168 LYS A CA 1
ATOM 1337 C C . LYS A 1 168 ? 14.045 -5.277 -19.432 1.00 79.69 168 LYS A C 1
ATOM 1339 O O . LYS A 1 168 ? 14.718 -5.949 -18.655 1.00 79.69 168 LYS A O 1
ATOM 1344 N N . VAL A 1 169 ? 14.361 -4.034 -19.787 1.00 79.62 169 VAL A N 1
ATOM 1345 C CA . VAL A 1 169 ? 15.514 -3.268 -19.295 1.00 79.62 169 VAL A CA 1
ATOM 1346 C C . VAL A 1 169 ? 15.098 -1.840 -18.954 1.00 79.62 169 VAL A C 1
ATOM 1348 O O . VAL A 1 169 ? 13.968 -1.436 -19.228 1.00 79.62 169 VAL A O 1
ATOM 1351 N N . ILE A 1 170 ? 16.013 -1.073 -18.351 1.00 80.44 170 ILE A N 1
ATOM 1352 C CA . ILE A 1 170 ? 15.767 0.334 -18.034 1.00 80.44 170 ILE A CA 1
ATOM 1353 C C . ILE A 1 170 ? 15.376 1.116 -19.287 1.00 80.44 170 ILE A C 1
ATOM 1355 O O . ILE A 1 170 ? 15.876 0.883 -20.386 1.00 80.44 170 ILE A O 1
ATOM 1359 N N . ARG A 1 171 ? 14.483 2.078 -19.102 1.00 73.62 171 ARG A N 1
ATOM 1360 C CA . ARG A 1 171 ? 13.795 2.770 -20.188 1.00 73.62 171 ARG A CA 1
ATOM 1361 C C . ARG A 1 171 ? 14.726 3.466 -21.182 1.00 73.62 171 ARG A C 1
ATOM 1363 O O . ARG A 1 171 ? 14.563 3.315 -22.388 1.00 73.62 171 ARG A O 1
ATOM 1370 N N . GLY A 1 172 ? 15.768 4.126 -20.673 1.00 76.19 172 GLY A N 1
ATOM 1371 C CA . GLY A 1 172 ? 16.804 4.743 -21.505 1.00 76.19 172 GLY A CA 1
ATOM 1372 C C . GLY A 1 172 ? 17.571 3.737 -22.373 1.00 76.19 172 GLY A C 1
ATOM 1373 O O . GLY A 1 172 ? 17.987 4.075 -23.476 1.00 76.19 172 GLY A O 1
ATOM 1374 N N . TRP A 1 173 ? 17.711 2.482 -21.936 1.00 78.50 173 TRP A N 1
ATOM 1375 C CA . TRP A 1 173 ? 18.271 1.418 -22.772 1.00 78.50 173 TRP A CA 1
ATOM 1376 C C . TRP A 1 173 ? 17.258 0.869 -23.768 1.00 78.50 173 TRP A C 1
ATOM 1378 O O . TRP A 1 173 ? 17.618 0.621 -24.914 1.00 78.50 173 TRP A O 1
ATOM 1388 N N . ASP A 1 174 ? 16.011 0.675 -23.344 1.00 78.00 174 ASP A N 1
ATOM 1389 C CA . ASP A 1 174 ? 14.955 0.126 -24.197 1.00 78.00 174 ASP A CA 1
ATOM 1390 C C . ASP A 1 174 ? 14.697 1.035 -25.4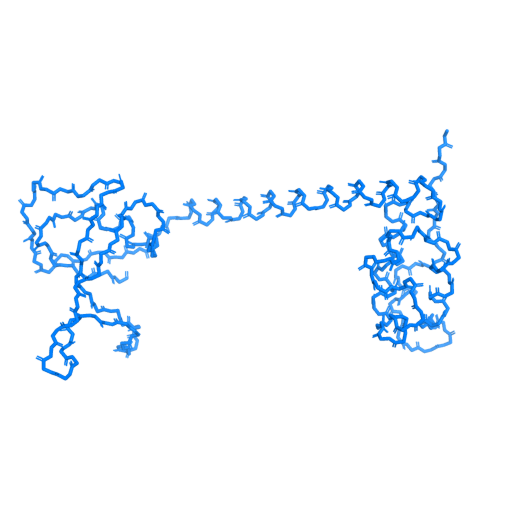11 1.00 78.00 174 ASP A C 1
ATOM 1392 O O . ASP A 1 174 ? 14.555 0.547 -26.528 1.00 78.00 174 ASP A O 1
ATOM 1396 N N . GLU A 1 175 ? 14.745 2.357 -25.218 1.00 75.44 175 GLU A N 1
ATOM 1397 C CA . GLU A 1 175 ? 14.639 3.346 -26.297 1.00 75.44 175 GLU A CA 1
ATOM 1398 C C . GLU A 1 175 ? 15.982 3.640 -26.978 1.00 75.44 175 GLU A C 1
ATOM 1400 O O . GLU A 1 175 ? 16.055 3.704 -28.207 1.00 75.44 175 GLU A O 1
ATOM 1405 N N . GLY A 1 176 ? 17.068 3.772 -26.211 1.00 75.56 176 GLY A N 1
ATOM 1406 C CA . GLY A 1 176 ? 18.392 4.090 -26.746 1.00 75.56 176 GLY A CA 1
ATOM 1407 C C . GLY A 1 176 ? 18.907 3.027 -27.719 1.00 75.56 176 GLY A C 1
ATOM 1408 O O . GLY A 1 176 ? 19.389 3.371 -28.801 1.00 75.56 176 GLY A O 1
ATOM 1409 N N . LEU A 1 177 ? 18.736 1.742 -27.388 1.00 78.12 177 LEU A N 1
ATOM 1410 C CA . LEU A 1 177 ? 19.181 0.619 -28.221 1.00 78.12 177 LEU A CA 1
ATOM 1411 C C . LEU A 1 177 ? 18.372 0.472 -29.517 1.00 78.12 177 LEU A C 1
ATOM 1413 O O . LEU A 1 177 ? 18.930 0.015 -30.511 1.00 78.12 177 LEU A O 1
ATOM 1417 N N . LEU A 1 178 ? 17.101 0.897 -29.551 1.00 76.38 178 LEU A N 1
ATOM 1418 C CA . LEU A 1 178 ? 16.317 0.948 -30.799 1.00 76.38 178 LEU A CA 1
ATOM 1419 C C . LEU A 1 178 ? 16.924 1.931 -31.810 1.00 76.38 178 LEU A C 1
ATOM 1421 O O . LEU A 1 178 ? 16.750 1.770 -33.015 1.00 76.38 178 LEU A O 1
ATOM 1425 N N . THR A 1 179 ? 17.663 2.938 -31.333 1.00 70.38 179 THR A N 1
ATOM 1426 C CA . THR A 1 179 ? 18.337 3.921 -32.194 1.00 70.38 179 THR A CA 1
ATOM 1427 C C . THR A 1 179 ? 19.747 3.512 -32.621 1.00 70.38 179 THR A C 1
ATOM 1429 O O . THR A 1 179 ? 20.398 4.268 -33.343 1.00 70.38 179 THR A O 1
ATOM 1432 N N . MET A 1 180 ? 20.222 2.342 -32.188 1.00 70.75 180 MET A N 1
ATOM 1433 C CA . MET A 1 180 ? 21.564 1.851 -32.484 1.00 70.75 180 MET A CA 1
ATOM 1434 C C . MET A 1 180 ? 21.583 0.863 -33.639 1.00 70.75 180 MET A C 1
ATOM 1436 O O . MET A 1 180 ? 20.671 0.054 -33.807 1.00 70.75 180 MET A O 1
ATOM 1440 N N . SER A 1 181 ? 22.683 0.880 -34.388 1.00 70.62 181 SER A N 1
ATOM 1441 C CA . SER A 1 181 ? 22.955 -0.139 -35.397 1.00 70.62 181 SER A CA 1
ATOM 1442 C C . SER A 1 181 ? 23.766 -1.317 -34.841 1.00 70.62 181 SER A C 1
ATOM 1444 O O . SER A 1 181 ? 24.442 -1.212 -33.813 1.00 70.62 181 SER A O 1
ATOM 1446 N N . VAL A 1 182 ? 23.707 -2.475 -35.504 1.00 70.19 182 VAL A N 1
ATOM 1447 C CA . VAL A 1 182 ? 24.488 -3.657 -35.099 1.00 70.19 182 VAL A CA 1
ATOM 1448 C C . VAL A 1 182 ? 25.995 -3.335 -35.141 1.00 70.19 182 VAL A C 1
ATOM 1450 O O . VAL A 1 182 ? 26.481 -2.671 -36.056 1.00 70.19 182 VAL A O 1
ATOM 1453 N N . VAL A 1 183 ? 26.747 -3.823 -34.142 1.00 63.31 183 VAL A N 1
ATOM 1454 C CA . VAL A 1 183 ? 28.199 -3.578 -33.924 1.00 63.31 183 VAL A CA 1
ATOM 1455 C C . VAL A 1 183 ? 28.563 -2.137 -33.502 1.00 63.31 183 VAL A C 1
ATOM 1457 O O . VAL A 1 183 ?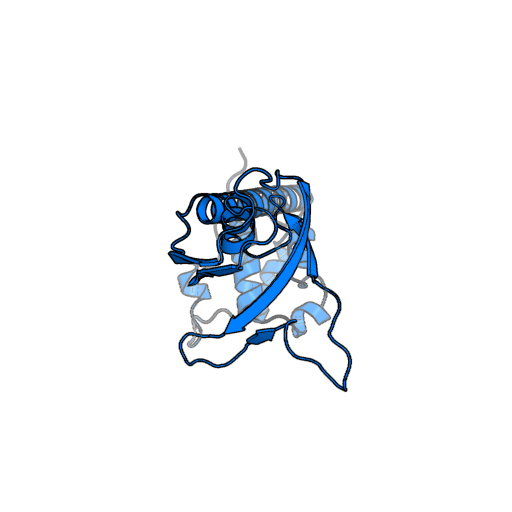 29.732 -1.753 -33.524 1.00 63.31 183 VAL A O 1
ATOM 1460 N N . GLU A 1 184 ? 27.594 -1.335 -33.067 1.00 68.94 184 GLU A N 1
ATOM 1461 C CA . GLU A 1 184 ? 27.836 0.021 -32.561 1.00 68.94 184 GLU A CA 1
ATOM 1462 C C . GLU A 1 184 ? 28.279 0.025 -31.083 1.00 68.94 184 GLU A C 1
ATOM 1464 O O . GLU A 1 184 ? 27.750 -0.722 -30.258 1.00 68.94 184 GLU A O 1
ATOM 1469 N N . LEU A 1 185 ? 29.251 0.878 -30.736 1.00 69.94 185 LEU A N 1
ATOM 1470 C CA . LEU A 1 185 ? 29.649 1.147 -29.347 1.00 69.94 185 LEU A CA 1
ATOM 1471 C C . LEU A 1 185 ? 29.195 2.557 -28.970 1.00 69.94 185 LEU A C 1
ATOM 1473 O O . LEU A 1 185 ? 29.645 3.525 -29.591 1.00 69.94 185 LEU A O 1
ATOM 1477 N N . LEU A 1 186 ? 28.381 2.683 -27.922 1.00 66.81 186 LEU A N 1
ATOM 1478 C CA . LEU A 1 186 ? 27.930 3.973 -27.398 1.00 66.81 186 LEU A CA 1
ATOM 1479 C C . LEU A 1 186 ? 28.212 4.134 -25.902 1.00 66.81 186 LEU A C 1
ATOM 1481 O O . LEU A 1 186 ? 28.405 3.161 -25.175 1.00 66.81 186 LEU A O 1
ATOM 1485 N N . SER A 1 187 ? 28.208 5.388 -25.462 1.00 66.06 187 SER A N 1
ATOM 1486 C CA . SER A 1 187 ? 28.037 5.786 -24.065 1.00 66.06 187 SER A CA 1
ATOM 1487 C C . SER A 1 187 ? 26.646 6.396 -23.915 1.00 66.06 187 SER A C 1
ATOM 1489 O O . SER A 1 187 ? 26.283 7.244 -24.733 1.00 66.06 187 SER A O 1
ATOM 1491 N N . ILE A 1 188 ? 25.896 5.963 -22.902 1.00 64.38 188 ILE A N 1
ATOM 1492 C CA . ILE A 1 188 ? 24.667 6.623 -22.451 1.00 64.38 188 ILE A CA 1
ATOM 1493 C C . ILE A 1 188 ? 24.986 7.218 -21.080 1.00 64.38 188 ILE A C 1
ATOM 1495 O O . ILE A 1 188 ? 25.405 6.470 -20.195 1.00 64.38 188 ILE A O 1
ATOM 1499 N N . GLU A 1 189 ? 24.850 8.535 -20.963 1.00 61.53 189 GLU A N 1
ATOM 1500 C CA . GLU A 1 189 ? 24.988 9.316 -19.725 1.00 61.53 189 GLU A CA 1
ATOM 1501 C C . GLU A 1 189 ? 23.625 9.867 -19.306 1.00 61.53 189 GLU A C 1
ATOM 1503 O O . GLU A 1 189 ? 22.890 10.366 -20.200 1.00 61.53 189 GLU A O 1
#

Radius of gyration: 28.55 Å; chains: 1; bounding box: 74×32×72 Å

pLDDT: mean 82.44, std 10.05, range [40.38, 95.06]

Foldseek 3Di:
DDDQDDQPDDPVLLPDPDDPSHDDLVNLLVCCQQWAACQLCVVLQSNDPVSSVVDDSVSSVVSSVLCSVQVLTYDPVSVVSSVVVVVVVVVVVVVVVVVVVVVVVPPDDDKDKDWPDAAPVPAAADQFDKDFDFDWDADPVRHTDDGQQDDDPNHRHGTDIDGANPPPDDPCCSVVSNVGHPPIDMDMD

Organism: NCBI:txid1890364

Secondary structure (DSSP, 8-state):
--PPPPPSS-HHHHH--SSTTPPPHHHHHHHHHHHB-HHHHHHTT-SSHHHHHH--HHHHHHHHHHHHHHT-BSSHHHHHHHHHHHHHHHHHHHHHHHHHHHHHHHS-----EEEEE---SS--PPTT-EEEE--EEE-TTS-EEEESSS-BTTBPPPPEEEETTSSSS-HHHHHHGGGPPTT-EEEE-